Protein AF-A0A2J8TDQ8-F1 (afdb_monomer)

InterPro domains:
  IPR001870 B30.2/SPRY domain [PS50188] (1-125)
  IPR003877 SPRY domain [PF00622] (18-122)
  IPR003877 SPRY domain [SM00449] (8-124)
  IPR013320 Concanavalin A-like lectin/glucanase domain superfamily [SSF49899] (19-127)
  IPR027417 P-loop containing nucleoside triphosphate hydrolase [G3DSA:3.40.50.300] (159-301)
  IPR027417 P-loop containing nucleoside triphosphate hydrolase [SSF52540] (155-286)
  IPR035778 Heterogeneous nuclear ribonucleoprotein U, SPRY domain [cd12884] (1-124)
  IPR043136 B30.2/SPRY domain superfamily [G3DSA:2.60.120.920] (6-158)

Foldseek 3Di:
DADQADDPPLDDPQFDQWKKWKDKAFLLDDQPAQCEQRGWIQILCCWIHHVNDIDRFFDHDDHPKDKDWDWDDPDQWIWIFIAIQQHTRDTDDTHGPVNCVPGDMDIHMQTGRTDDDDDQPPDPDDSYDDPPPDDRPVPPDPVPDDDRDDFDPFLLAAEEEEEAADVLLCLVVVVVVVCVVVRSQEDEQELVSQLVSSDDPSCVVVVVPPVVSVVSSVCSVVVSVVVLLVVLVDRGYYYHRDNPLAPVSVCVSVVSNPSYHYHYDYRDDDPVSSVVSQVVCCVVVVDHDDPVVRVVSVPHDD

Solvent-accessible surface area (backbone atoms only — not comparable to full-atom values): 17438 Å² total; per-residue (Å²): 55,70,42,77,54,84,58,82,92,72,74,49,99,86,54,61,67,67,43,47,32,39,42,36,21,40,84,73,54,73,84,58,67,9,61,38,84,63,15,45,19,42,31,42,79,10,33,33,25,36,49,69,43,74,42,85,66,48,69,64,55,50,69,76,44,47,74,48,80,47,78,44,72,86,57,82,38,37,39,32,30,42,22,53,75,69,42,78,53,54,79,75,44,78,38,56,46,75,78,48,66,82,60,66,75,39,87,39,77,34,71,34,51,52,43,74,81,85,81,50,58,84,55,99,65,73,98,49,89,72,61,91,92,59,77,42,75,68,70,53,59,72,90,80,50,83,80,72,92,76,48,45,94,46,50,67,71,13,40,39,38,36,33,29,31,62,85,64,40,49,56,66,60,51,51,53,52,55,40,68,78,36,70,75,57,61,49,77,50,29,49,64,61,45,44,63,72,68,54,43,75,47,51,70,78,51,67,84,48,64,70,62,54,50,54,49,65,65,41,30,58,57,52,45,53,54,52,51,60,52,49,48,75,47,54,44,30,36,32,39,55,51,40,58,47,39,46,69,62,42,50,62,56,55,60,58,39,67,57,38,41,79,45,77,47,79,38,79,60,57,70,68,61,34,52,56,42,41,50,55,43,20,72,72,68,74,56,76,80,59,65,71,60,53,52,56,49,68,71,37,69,109

Nearest PDB structures (foldseek):
  4xw3-assembly1_A  TM=9.247E-01  e=7.069E-11  Homo sapiens
  2p5t-assembly3_H  TM=7.435E-01  e=1.379E-04  Streptococcus pneumoniae
  1gvn-assembly1_D  TM=7.358E-01  e=2.097E-04  Streptococcus pyogenes
  2p5t-assembly1_B  TM=7.192E-01  e=5.147E-04  Streptococcus pneumoniae
  2p5t-assembly1_D  TM=6.323E-01  e=7.825E-04  Streptococcus pneumoniae

Mean predicted aligned error: 6.95 Å

Sequence (302 aa):
VTEKIPVRHLYTKDIDIHEVRIGWSLTTSGMLLGEEEFSYGYSLKGIKTCNCETEDYGEKFDENDVITCFANFESDEVELSYAKNGQDLGIAFKISKEVLAGRPLFPHVLCHNCAVEFNFGQKEKPYFPIPEEYTFIQNVPLEDRVRGPKGPEEKKDCEVVMMIGLPGAGKTTWVTKHAAENPGKYNILGTNTIMDKMMVAGFKKQMADTGKLNTLLQRAPQCLGKFIEIAARKKRNFILDQTNVSAAAQRRKMCLFAGFQRKAVVVCPKDEDYKQRTQKKAEVEGKDLPEHAVLKMKGM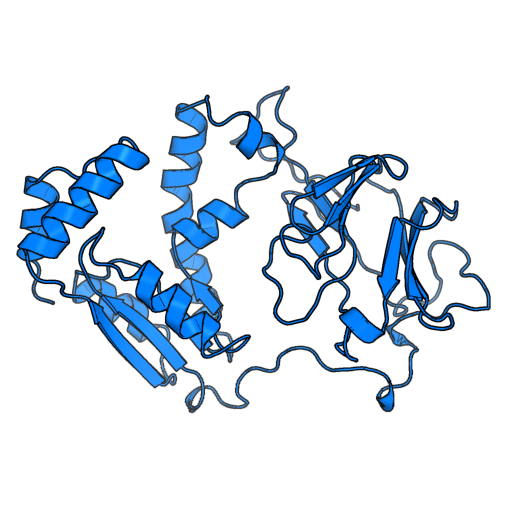EF

Organism: Pongo abelii (NCBI:txid9601)

Radius of gyration: 22.21 Å; Cα contacts (8 Å, |Δi|>4): 478; chains: 1; bounding box: 53×42×60 Å

Secondary structure (DSSP, 8-state):
--EE---TTS--TT----EEEEEEE-TTS-SSTTSSTTEEEEETTSEEEETTEEEE-S----TT--EEEEEE-SSSEEEEEEEETTEEEEEEEEEEHHHHTTPPPEEEEEEESEE----SS-SSS-SS---TT---TTTS-STTPPP-----SSGGG-EEEEEES-TTSSHHHHHHHHHHHSTTTEEEEEHHHHHHHH--HHHHHTTT-HHHHHHHHHHHHHHHHHHHHHHTTSSSEEEEES----HHHHHHHHHHTTTSEEEEEE----HHHHHHHHHHHHHHHS-PPPHHHHHHHHTS--

pLDDT: mean 87.9, std 11.42, range [49.78, 98.38]

Structure (mmCIF, N/CA/C/O backbone):
data_AF-A0A2J8TDQ8-F1
#
_entry.id   AF-A0A2J8TDQ8-F1
#
loop_
_atom_site.group_PDB
_atom_site.id
_atom_site.type_symbol
_atom_site.label_atom_id
_atom_site.label_alt_id
_atom_site.label_comp_id
_atom_site.label_asym_id
_atom_site.label_entity_id
_atom_site.label_seq_id
_atom_site.pdbx_PDB_ins_code
_atom_site.Cartn_x
_atom_site.Cartn_y
_atom_site.Cartn_z
_atom_site.occupancy
_atom_site.B_iso_or_equiv
_atom_site.auth_seq_id
_atom_site.auth_comp_id
_atom_site.auth_asym_id
_atom_site.auth_atom_id
_atom_site.pdbx_PDB_model_num
ATOM 1 N N . VAL A 1 1 ? 2.578 -0.241 19.093 1.00 89.44 1 VAL A N 1
ATOM 2 C CA . VAL A 1 1 ? 3.771 -0.715 18.323 1.00 89.44 1 VAL A CA 1
ATOM 3 C C . VAL A 1 1 ? 4.580 -1.624 19.235 1.00 89.44 1 VAL A C 1
ATOM 5 O O . VAL A 1 1 ? 4.624 -1.314 20.413 1.00 89.44 1 VAL A O 1
ATOM 8 N N . THR A 1 2 ? 5.163 -2.739 18.781 1.00 93.00 2 THR A N 1
ATOM 9 C CA . THR A 1 2 ? 5.913 -3.627 19.701 1.00 93.00 2 THR A CA 1
ATOM 10 C C . THR A 1 2 ? 7.397 -3.290 19.772 1.00 93.00 2 THR A C 1
ATOM 12 O O . THR A 1 2 ? 7.985 -3.421 20.835 1.00 93.00 2 THR A O 1
ATOM 15 N N . GLU A 1 3 ? 7.999 -2.863 18.659 1.00 93.00 3 GLU A N 1
ATOM 16 C CA . GLU A 1 3 ? 9.427 -2.523 18.603 1.00 93.00 3 GLU A CA 1
ATOM 17 C C . GLU A 1 3 ? 9.718 -1.531 17.464 1.00 93.00 3 GLU A C 1
ATOM 19 O O . GLU A 1 3 ? 9.195 -1.666 16.354 1.00 93.00 3 GLU A O 1
ATOM 24 N N . LYS A 1 4 ? 10.595 -0.558 17.700 1.00 91.75 4 LYS A N 1
ATOM 25 C CA . LYS A 1 4 ? 11.231 0.307 16.705 1.00 91.75 4 LYS A CA 1
ATOM 26 C C . LYS A 1 4 ? 12.560 -0.311 16.283 1.00 91.75 4 LYS A C 1
ATOM 28 O O . LYS A 1 4 ? 13.548 -0.301 17.010 1.00 91.75 4 LYS A O 1
ATOM 33 N N . ILE A 1 5 ? 12.605 -0.802 15.051 1.00 90.31 5 ILE A N 1
ATOM 34 C CA . ILE A 1 5 ? 13.762 -1.497 14.490 1.00 90.31 5 ILE A CA 1
ATOM 35 C C . ILE A 1 5 ? 14.868 -0.470 14.188 1.00 90.31 5 ILE A C 1
ATOM 37 O O . ILE A 1 5 ? 14.642 0.471 13.417 1.00 90.31 5 ILE A O 1
ATOM 41 N N . PRO A 1 6 ? 16.085 -0.625 14.741 1.00 83.94 6 PRO A N 1
ATOM 42 C CA . PRO A 1 6 ? 17.180 0.303 14.480 1.00 83.94 6 PRO A CA 1
ATOM 43 C C . PRO A 1 6 ? 17.681 0.234 13.030 1.00 83.94 6 PRO A C 1
ATOM 45 O O . PRO A 1 6 ? 18.125 -0.813 12.553 1.00 83.94 6 PRO A O 1
ATOM 48 N N . VAL A 1 7 ? 17.730 1.376 12.337 1.00 79.00 7 VAL A N 1
ATOM 49 C CA . VAL A 1 7 ? 18.222 1.460 10.950 1.00 79.00 7 VAL A CA 1
ATOM 50 C C . VAL A 1 7 ? 19.628 2.060 10.913 1.00 79.00 7 VAL A C 1
ATOM 52 O O . VAL A 1 7 ? 19.842 3.220 10.570 1.00 79.00 7 VAL A O 1
ATOM 55 N N . ARG A 1 8 ? 20.626 1.240 11.262 1.00 70.25 8 ARG A N 1
ATOM 56 C CA . ARG A 1 8 ? 22.032 1.666 11.456 1.00 70.25 8 ARG A CA 1
ATOM 57 C C . ARG A 1 8 ? 22.660 2.414 10.269 1.00 70.25 8 ARG A C 1
ATOM 59 O O . ARG A 1 8 ? 23.603 3.168 10.455 1.00 70.25 8 ARG A O 1
ATOM 66 N N . HIS A 1 9 ? 22.155 2.202 9.057 1.00 68.44 9 HIS A N 1
ATOM 67 C CA . HIS A 1 9 ? 22.688 2.779 7.819 1.00 68.44 9 HIS A CA 1
ATOM 68 C C . HIS A 1 9 ? 21.996 4.083 7.379 1.00 68.44 9 HIS A C 1
ATOM 70 O O . HIS A 1 9 ? 22.379 4.643 6.358 1.00 68.44 9 HIS A O 1
ATOM 76 N N . LEU A 1 10 ? 20.979 4.545 8.114 1.00 63.22 10 LEU A N 1
ATOM 77 C CA . LEU A 1 10 ? 20.281 5.821 7.892 1.00 63.22 10 LEU A CA 1
ATOM 78 C C . LEU A 1 10 ? 20.374 6.739 9.123 1.00 63.22 10 LEU A C 1
ATOM 80 O O . LEU A 1 10 ? 19.594 7.677 9.250 1.00 63.22 10 LEU A O 1
ATOM 84 N N . TYR A 1 11 ? 21.306 6.457 10.041 1.00 52.28 11 TYR A N 1
ATOM 85 C CA . TYR A 1 11 ? 21.373 7.109 11.345 1.00 52.28 11 TYR A CA 1
ATOM 86 C C . TYR A 1 11 ? 21.651 8.609 11.207 1.00 52.28 11 TYR A C 1
ATOM 88 O O . TYR A 1 11 ? 22.778 9.027 10.949 1.00 52.28 11 TYR A O 1
ATOM 96 N N . THR A 1 12 ? 20.625 9.423 11.430 1.00 56.22 12 THR A N 1
ATOM 97 C CA . THR A 1 12 ? 20.765 10.851 11.713 1.00 56.22 12 THR A CA 1
ATOM 98 C C . THR A 1 12 ? 19.784 11.226 12.803 1.00 56.22 12 THR A C 1
ATOM 100 O O . THR A 1 12 ? 18.621 10.840 12.725 1.00 56.22 12 THR A O 1
ATOM 103 N N . LYS A 1 13 ? 20.259 11.975 13.805 1.00 56.88 13 LYS A N 1
ATOM 104 C CA . LYS A 1 13 ? 19.474 12.391 14.978 1.00 56.88 13 LYS A CA 1
ATOM 105 C C . LYS A 1 13 ? 18.195 13.171 14.622 1.00 56.88 13 LYS A C 1
ATOM 107 O O . LYS A 1 13 ? 17.289 13.206 15.441 1.00 56.88 13 LYS A O 1
ATOM 112 N N . ASP A 1 14 ? 18.107 13.707 13.402 1.00 59.00 14 ASP A N 1
ATOM 113 C CA . ASP A 1 14 ? 17.055 14.641 12.977 1.00 59.00 14 ASP A CA 1
ATOM 114 C C . ASP A 1 14 ? 16.100 14.087 11.900 1.00 59.00 14 ASP A C 1
ATOM 116 O O . ASP A 1 14 ? 15.341 14.852 11.301 1.00 59.00 14 ASP A O 1
ATOM 120 N N . ILE A 1 15 ? 16.133 12.777 11.611 1.00 67.31 15 ILE A N 1
ATOM 121 C CA . ILE A 1 15 ? 15.179 12.146 10.682 1.00 67.31 15 ILE A CA 1
ATOM 122 C C . ILE A 1 15 ? 14.332 11.131 11.426 1.00 67.31 15 ILE A C 1
ATOM 124 O O . ILE A 1 15 ? 14.832 10.140 11.954 1.00 67.31 15 ILE A O 1
ATOM 128 N N . ASP A 1 16 ? 13.025 11.357 11.383 1.00 74.88 16 ASP A N 1
ATOM 129 C CA . ASP A 1 16 ? 12.049 10.387 11.839 1.00 74.88 16 ASP A CA 1
ATOM 130 C C . ASP A 1 16 ? 11.887 9.282 10.787 1.00 74.88 16 ASP A C 1
ATOM 132 O O . ASP A 1 16 ? 11.261 9.466 9.737 1.00 74.88 16 ASP A O 1
ATOM 136 N N . ILE A 1 17 ? 12.561 8.165 11.049 1.00 81.75 17 ILE A N 1
ATOM 137 C CA . ILE A 1 17 ? 12.633 6.989 10.178 1.00 81.75 17 ILE A CA 1
ATOM 138 C C . ILE A 1 17 ? 11.596 5.925 10.545 1.00 81.75 17 ILE A C 1
ATOM 140 O O . ILE A 1 17 ? 11.419 4.967 9.794 1.00 81.75 17 ILE A O 1
ATOM 144 N N . HIS A 1 18 ? 10.954 6.060 11.703 1.00 88.50 18 HIS A N 1
ATOM 145 C CA . HIS A 1 18 ? 9.938 5.141 12.189 1.00 88.50 18 HIS A CA 1
ATOM 146 C C . HIS A 1 18 ? 8.577 5.688 11.794 1.00 88.50 18 HIS A C 1
ATOM 148 O O . HIS A 1 18 ? 8.247 6.835 12.074 1.00 88.50 18 HIS A O 1
ATOM 154 N N . GLU A 1 19 ? 7.777 4.877 11.115 1.00 90.31 19 GLU A N 1
ATOM 155 C CA . GLU A 1 19 ? 6.447 5.301 10.697 1.00 90.31 19 GLU A CA 1
ATOM 156 C C . GLU A 1 19 ? 5.481 4.141 10.831 1.00 90.31 19 GLU A C 1
ATOM 158 O O . GLU A 1 19 ? 5.686 3.060 10.285 1.00 90.31 19 GLU A O 1
ATOM 163 N N . VAL A 1 20 ? 4.407 4.387 11.563 1.00 94.94 20 VAL A N 1
ATOM 164 C CA . VAL A 1 20 ? 3.256 3.504 11.629 1.00 94.94 20 VAL A CA 1
ATOM 165 C C . VAL A 1 20 ? 2.040 4.369 11.378 1.00 94.94 20 VAL A C 1
ATOM 167 O O . VAL A 1 20 ? 1.849 5.395 12.039 1.00 94.94 20 VAL A O 1
ATOM 170 N N . ARG A 1 21 ? 1.240 3.957 10.400 1.00 95.81 21 ARG A N 1
ATOM 171 C CA . ARG A 1 21 ? -0.069 4.527 10.110 1.00 95.81 21 ARG A CA 1
ATOM 172 C C . ARG A 1 21 ? -1.068 3.385 10.041 1.00 95.81 21 ARG A C 1
ATOM 174 O O . ARG A 1 21 ? -0.816 2.379 9.380 1.00 95.81 21 ARG A O 1
ATOM 181 N N . ILE A 1 22 ? -2.173 3.537 10.747 1.00 97.88 22 ILE A N 1
ATOM 182 C CA . ILE A 1 22 ? -3.243 2.550 10.864 1.00 97.88 22 ILE A CA 1
ATOM 183 C C . ILE A 1 22 ? -4.556 3.188 10.436 1.00 97.88 22 ILE A C 1
ATOM 185 O O . ILE A 1 22 ? -4.730 4.394 10.577 1.00 97.88 22 ILE A O 1
ATOM 189 N N . GLY A 1 23 ? -5.472 2.395 9.904 1.00 98.06 23 GLY A N 1
ATOM 190 C CA . GLY A 1 23 ? -6.792 2.877 9.530 1.00 98.06 23 GLY A CA 1
ATOM 191 C C . GLY A 1 23 ? -7.432 1.968 8.501 1.00 98.06 23 GLY A C 1
ATOM 192 O O . GLY A 1 23 ? -7.308 0.744 8.597 1.00 98.06 23 GLY A O 1
ATOM 193 N N . TRP A 1 24 ? -8.100 2.559 7.515 1.00 98.12 24 TRP A N 1
ATOM 194 C CA . TRP A 1 24 ? -8.882 1.823 6.530 1.00 98.12 24 TRP A CA 1
ATOM 195 C C . TRP A 1 24 ? -8.678 2.355 5.123 1.00 98.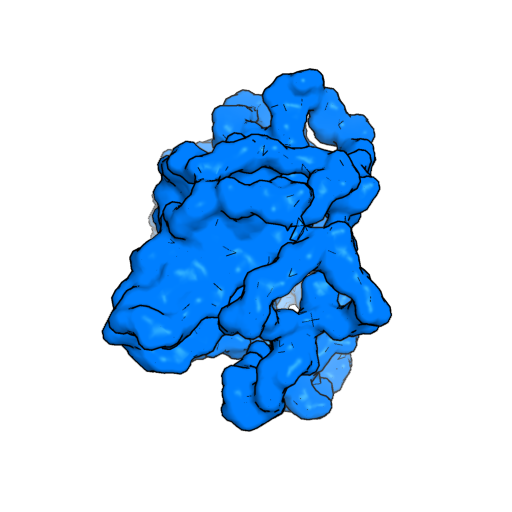12 24 TRP A C 1
ATOM 197 O O . TRP A 1 24 ? -8.469 3.547 4.913 1.00 98.12 24 TRP A O 1
ATOM 207 N N . SER A 1 25 ? -8.786 1.475 4.136 1.00 96.94 25 SER A N 1
ATOM 208 C CA . SER A 1 25 ? -8.849 1.893 2.740 1.00 96.94 25 SER A CA 1
ATOM 209 C C . SER A 1 25 ? -9.696 0.958 1.896 1.00 96.94 25 SER A C 1
ATOM 211 O O . SER A 1 25 ? -10.054 -0.145 2.320 1.00 96.94 25 SER A O 1
ATOM 213 N N . LEU A 1 26 ? -9.966 1.371 0.661 1.00 93.94 26 LEU A N 1
ATOM 214 C CA . LEU A 1 26 ? -10.507 0.465 -0.341 1.00 93.94 26 LEU A CA 1
ATOM 215 C C . LEU A 1 26 ? -9.473 -0.572 -0.763 1.00 93.94 26 LEU A C 1
ATOM 217 O O . LEU A 1 26 ? -8.260 -0.392 -0.645 1.00 93.94 26 LEU A O 1
ATOM 221 N N . THR A 1 27 ? -9.978 -1.660 -1.335 1.00 89.25 27 THR A N 1
ATOM 222 C CA . THR A 1 27 ? -9.129 -2.717 -1.881 1.00 89.25 27 THR A CA 1
ATOM 223 C C . THR A 1 27 ? -8.314 -2.294 -3.104 1.00 89.25 27 THR A C 1
ATOM 225 O O . THR A 1 27 ? -7.341 -2.965 -3.449 1.00 89.25 27 THR A O 1
ATOM 228 N N . THR A 1 28 ? -8.759 -1.256 -3.806 1.00 86.88 28 THR A N 1
ATOM 229 C CA . THR A 1 28 ? -8.088 -0.707 -4.986 1.00 86.88 28 THR A CA 1
ATOM 230 C C . THR A 1 28 ? -7.030 0.318 -4.615 1.00 86.88 28 THR A C 1
ATOM 232 O O . THR A 1 28 ? -6.307 0.756 -5.505 1.00 86.88 28 THR A O 1
ATOM 235 N N . SER A 1 29 ? -6.945 0.696 -3.335 1.00 88.19 29 SER A N 1
ATOM 236 C CA . SER A 1 29 ? -5.998 1.703 -2.891 1.00 88.19 29 SER A CA 1
ATOM 237 C C . SER A 1 29 ? -4.557 1.212 -2.949 1.00 88.19 29 SER A C 1
ATOM 239 O O . SER A 1 29 ? -4.270 0.022 -2.774 1.00 88.19 29 SER A O 1
ATOM 241 N N . GLY A 1 30 ? -3.635 2.144 -3.177 1.00 86.12 30 GLY A N 1
ATOM 242 C CA . GLY A 1 30 ? -2.200 1.914 -3.103 1.00 86.12 30 GLY A CA 1
ATOM 243 C C . GLY A 1 30 ? -1.727 1.475 -1.714 1.00 86.12 30 GLY A C 1
ATOM 244 O O . GLY A 1 30 ? -2.469 1.453 -0.739 1.00 86.12 30 GLY A O 1
ATOM 245 N N . MET A 1 31 ? -0.443 1.121 -1.609 1.00 88.50 31 MET A N 1
ATOM 246 C CA . MET A 1 31 ? 0.158 0.643 -0.348 1.00 88.50 31 MET A CA 1
ATOM 247 C C . MET A 1 31 ? 0.514 1.770 0.634 1.00 88.50 31 MET A C 1
ATOM 249 O O . MET A 1 31 ? 0.964 1.493 1.742 1.00 88.50 31 MET A O 1
ATOM 253 N N . LEU A 1 32 ? 0.386 3.030 0.212 1.00 91.25 32 LEU A N 1
ATOM 254 C CA . LEU A 1 32 ? 0.716 4.206 1.009 1.00 91.25 32 LEU A CA 1
ATOM 255 C C . LEU A 1 32 ? -0.571 4.762 1.623 1.00 91.25 32 LEU A C 1
ATOM 257 O O . LEU A 1 32 ? -1.231 5.625 1.052 1.00 91.25 32 LEU A O 1
ATOM 261 N N . LEU A 1 33 ? -0.947 4.208 2.779 1.00 95.00 33 LEU A N 1
ATOM 262 C CA . LEU A 1 33 ? -2.158 4.583 3.511 1.00 95.00 33 LEU A CA 1
ATOM 263 C C . LEU A 1 33 ? -2.238 6.104 3.707 1.00 95.00 33 LEU A C 1
ATOM 265 O O . LEU A 1 33 ? -1.292 6.687 4.220 1.00 95.00 33 LEU A O 1
ATOM 269 N N . GLY A 1 34 ? -3.350 6.744 3.355 1.00 94.88 34 GLY A N 1
ATOM 270 C CA . GLY A 1 34 ? -3.543 8.194 3.471 1.00 94.88 34 GLY A CA 1
ATOM 271 C C . GLY A 1 34 ? -3.241 8.998 2.202 1.00 94.88 34 GLY A C 1
ATOM 272 O O . GLY A 1 34 ? -3.618 10.161 2.138 1.00 94.88 34 GLY A O 1
ATOM 273 N N . GLU A 1 35 ? -2.572 8.431 1.191 1.00 92.31 35 GLU A N 1
ATOM 274 C CA . GLU A 1 35 ? -2.178 9.183 -0.019 1.00 92.31 35 GLU A CA 1
ATOM 275 C C . GLU A 1 35 ? -3.259 9.218 -1.120 1.00 92.31 35 GLU A C 1
ATOM 277 O O . GLU A 1 35 ? -3.066 9.856 -2.150 1.00 92.31 35 GLU A O 1
ATOM 282 N N . GLU A 1 36 ? -4.409 8.574 -0.905 1.00 93.62 36 GLU A N 1
ATOM 283 C CA . GLU A 1 36 ? -5.518 8.496 -1.866 1.00 93.62 36 GLU A CA 1
ATOM 284 C C . GLU A 1 36 ? -6.863 8.851 -1.209 1.00 93.62 36 GLU A C 1
ATOM 286 O O . GLU A 1 36 ? -7.011 8.732 0.007 1.00 93.62 36 GLU A O 1
ATOM 291 N N . GLU A 1 37 ? -7.848 9.248 -2.020 1.00 93.88 37 GLU A N 1
ATOM 292 C CA . GLU A 1 37 ? -9.182 9.729 -1.607 1.00 93.88 37 GLU A CA 1
ATOM 293 C C . GLU A 1 37 ? -9.931 8.800 -0.637 1.00 93.88 37 GLU A C 1
ATOM 295 O O . GLU A 1 37 ? -10.556 9.259 0.313 1.00 93.88 37 GLU A O 1
ATOM 300 N N . PHE A 1 38 ? -9.849 7.485 -0.845 1.00 95.75 38 PHE A N 1
ATOM 301 C CA . PHE A 1 38 ? -10.517 6.488 0.002 1.00 95.75 38 PHE A CA 1
ATOM 302 C C . PHE A 1 38 ? -9.522 5.711 0.864 1.00 95.75 38 PHE A C 1
ATOM 304 O O . PHE A 1 38 ? -9.615 4.488 1.015 1.00 95.75 38 PHE A O 1
ATOM 311 N N . SER A 1 39 ? -8.513 6.417 1.370 1.00 97.44 39 SER A N 1
ATOM 312 C CA . SER A 1 39 ? -7.461 5.877 2.217 1.00 97.44 39 SER A CA 1
ATOM 313 C C . SER A 1 39 ? -7.332 6.751 3.458 1.00 97.44 39 SER A C 1
ATOM 315 O O . SER A 1 39 ? -6.785 7.845 3.402 1.00 97.44 39 SER A O 1
ATOM 317 N N . TYR A 1 40 ? -7.844 6.260 4.580 1.00 98.25 40 TYR A N 1
ATOM 318 C CA . TYR A 1 40 ? -7.988 7.000 5.829 1.00 98.25 40 TYR A CA 1
ATOM 319 C C . TYR A 1 40 ? -6.989 6.463 6.842 1.00 98.25 40 TYR A C 1
ATOM 321 O O . TYR A 1 40 ? -7.110 5.322 7.291 1.00 98.25 40 TYR A O 1
ATOM 329 N N . GLY A 1 41 ? -5.986 7.260 7.197 1.00 97.94 41 GLY A N 1
ATOM 330 C CA . GLY A 1 41 ? -4.913 6.819 8.081 1.00 97.94 41 GLY A CA 1
ATOM 331 C C . GLY A 1 41 ? -4.694 7.737 9.271 1.00 97.94 41 GLY A C 1
ATOM 332 O O . GLY A 1 41 ? -4.678 8.950 9.128 1.00 97.94 41 GLY A O 1
ATOM 333 N N . TYR A 1 42 ? -4.437 7.154 10.432 1.00 98.31 42 TYR A N 1
ATOM 334 C CA . TYR A 1 42 ? -3.975 7.817 11.645 1.00 98.31 42 TYR A CA 1
ATOM 335 C C . TYR A 1 42 ? -2.562 7.337 11.979 1.00 98.31 42 TYR A C 1
ATOM 337 O O . TYR A 1 42 ? -2.269 6.141 11.945 1.00 98.31 42 TYR A O 1
ATOM 345 N N . SER A 1 43 ? -1.650 8.274 12.222 1.00 96.00 43 SER A N 1
ATOM 346 C CA . SER A 1 43 ? -0.220 7.994 12.369 1.00 96.00 43 SER A CA 1
ATOM 347 C C . SER A 1 43 ? 0.285 8.199 13.791 1.00 96.00 43 SER A C 1
ATOM 349 O O . SER A 1 43 ? -0.294 8.965 14.559 1.00 96.00 43 SER A O 1
ATOM 351 N N . LEU A 1 44 ? 1.447 7.609 14.096 1.00 94.69 44 LEU A N 1
ATOM 352 C CA . LEU A 1 44 ? 2.145 7.759 15.386 1.00 94.69 44 LEU A CA 1
ATOM 353 C C . LEU A 1 44 ? 2.403 9.214 15.812 1.00 94.69 44 LEU A C 1
ATOM 355 O O . LEU A 1 44 ? 2.698 9.491 16.972 1.00 94.69 44 LEU A O 1
ATOM 359 N N . LYS A 1 45 ? 2.268 10.162 14.877 1.00 93.50 45 LYS A N 1
ATOM 360 C CA . LYS A 1 45 ? 2.470 11.598 15.091 1.00 93.50 45 L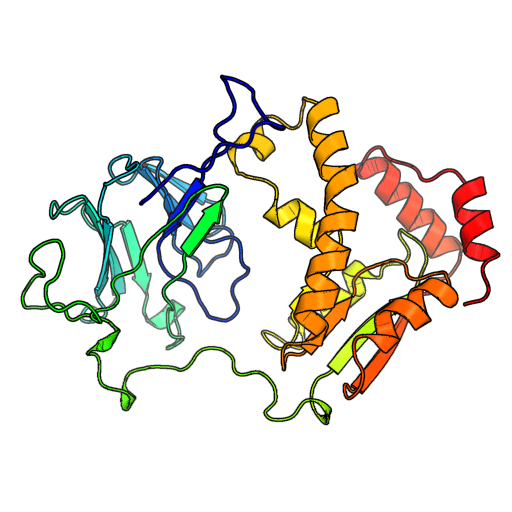YS A CA 1
ATOM 361 C C . LYS A 1 45 ? 1.244 12.323 15.645 1.00 93.50 45 LYS A C 1
ATOM 363 O O . LYS A 1 45 ? 1.354 13.523 15.869 1.00 93.50 45 LYS A O 1
ATOM 368 N N . GLY A 1 46 ? 0.123 11.635 15.864 1.00 96.44 46 GLY A N 1
ATOM 369 C CA . GLY A 1 46 ? -1.139 12.288 16.229 1.00 96.44 46 GLY A CA 1
ATOM 370 C C . GLY A 1 46 ? -1.881 12.891 15.034 1.00 96.44 46 GLY A C 1
ATOM 371 O O . GLY A 1 46 ? -2.852 13.621 15.205 1.00 96.44 46 GLY A O 1
ATOM 372 N N . ILE A 1 47 ? -1.424 12.579 13.818 1.00 96.56 47 ILE A N 1
ATOM 373 C CA . ILE A 1 47 ? -1.905 13.176 12.571 1.00 96.56 47 ILE A CA 1
ATOM 374 C C . ILE A 1 47 ? -2.789 12.171 11.845 1.00 96.56 47 ILE A C 1
ATOM 376 O O . ILE A 1 47 ? -2.366 11.023 11.632 1.00 96.56 47 ILE A O 1
ATOM 380 N N . LYS A 1 48 ? -3.972 12.623 11.427 1.00 97.75 48 LYS A N 1
ATOM 381 C CA . LYS A 1 48 ? -4.830 11.916 10.477 1.00 97.75 48 LYS A CA 1
ATOM 382 C C . LYS A 1 48 ? -4.522 12.377 9.048 1.00 97.75 48 LYS A C 1
ATOM 384 O O . LYS A 1 48 ? -4.111 13.513 8.819 1.00 97.75 48 LYS A O 1
ATOM 389 N N . THR A 1 49 ? -4.638 11.475 8.083 1.00 96.88 49 THR A N 1
ATOM 390 C CA . THR A 1 49 ? -4.258 11.703 6.687 1.00 96.88 49 THR A CA 1
ATOM 391 C C . THR A 1 49 ? -5.246 11.024 5.750 1.00 96.88 49 THR A C 1
ATOM 393 O O . THR A 1 49 ? -5.547 9.842 5.934 1.00 96.88 49 THR A O 1
ATOM 396 N N . CYS A 1 50 ? -5.714 11.759 4.748 1.00 97.06 50 CYS A N 1
ATOM 397 C CA . CYS A 1 50 ? -6.553 11.265 3.660 1.00 97.06 50 CYS A CA 1
ATOM 398 C C . CYS A 1 50 ? -6.262 12.085 2.401 1.00 97.06 50 CYS A C 1
ATOM 400 O O . CYS A 1 50 ? -6.073 13.291 2.506 1.00 97.06 50 CYS A O 1
ATOM 402 N N . ASN A 1 51 ? -6.213 11.460 1.222 1.00 95.56 51 ASN A N 1
ATOM 403 C CA . ASN A 1 51 ? -5.953 12.153 -0.044 1.00 95.56 51 ASN A CA 1
ATOM 404 C C . ASN A 1 51 ? -4.703 13.063 -0.046 1.00 95.56 51 ASN A C 1
ATOM 406 O O . ASN A 1 51 ? -4.717 14.154 -0.608 1.00 95.56 51 ASN A O 1
ATOM 410 N N . CYS A 1 52 ? -3.622 12.640 0.617 1.00 92.75 52 CYS A N 1
ATOM 411 C CA . CYS A 1 52 ? -2.416 13.446 0.867 1.00 92.75 52 CYS A CA 1
ATOM 412 C C . CYS A 1 52 ? -2.613 14.698 1.751 1.00 92.75 52 CYS A C 1
ATOM 414 O O . CYS A 1 52 ? -1.634 15.393 2.029 1.00 92.75 52 CYS A O 1
ATOM 416 N N . GLU A 1 53 ? -3.820 14.969 2.241 1.00 94.88 53 GLU A N 1
ATOM 417 C CA . GLU A 1 53 ? -4.109 16.042 3.191 1.00 94.88 53 GLU A CA 1
ATOM 418 C C . GLU A 1 53 ? -3.896 15.544 4.619 1.00 94.88 53 GLU A C 1
ATOM 420 O O . GLU A 1 53 ? -4.213 14.401 4.955 1.00 94.88 53 GLU A O 1
ATOM 425 N N . THR A 1 54 ? -3.307 16.388 5.465 1.00 95.25 54 THR A N 1
ATOM 426 C CA . THR A 1 54 ? -2.920 16.035 6.835 1.00 95.25 54 THR A CA 1
ATOM 427 C C . THR A 1 54 ? -3.506 17.017 7.831 1.00 95.25 54 THR A C 1
ATOM 429 O O . THR A 1 54 ? -3.356 18.223 7.646 1.00 95.25 54 THR A O 1
ATOM 432 N N . GLU A 1 55 ? -4.055 16.504 8.926 1.00 96.88 55 GLU A N 1
ATOM 433 C CA . GLU A 1 55 ? -4.623 17.301 10.013 1.00 96.88 55 GLU A CA 1
ATOM 434 C C . GLU A 1 55 ? -4.197 16.732 11.371 1.00 96.88 55 GLU A C 1
ATOM 436 O O . GLU A 1 55 ? -4.107 15.510 11.543 1.00 96.88 55 GLU A O 1
ATOM 441 N N . ASP A 1 56 ? -3.961 17.610 12.347 1.00 97.75 56 ASP A N 1
ATOM 442 C CA . ASP A 1 56 ? -3.843 17.198 13.746 1.00 97.75 56 ASP A CA 1
ATOM 443 C C . ASP A 1 56 ? -5.196 16.646 14.217 1.00 97.75 56 ASP A C 1
ATOM 445 O O . ASP A 1 56 ? -6.252 17.188 13.887 1.00 97.75 56 ASP A O 1
ATOM 449 N N . TYR A 1 57 ? -5.180 15.542 14.957 1.00 97.00 57 TYR A N 1
ATOM 450 C CA . TYR A 1 57 ? -6.413 14.867 15.367 1.00 97.00 57 TYR A CA 1
ATOM 451 C C . TYR A 1 57 ? -6.351 14.367 16.803 1.00 97.00 57 TYR A C 1
ATOM 453 O O . TYR A 1 57 ? -7.164 14.761 17.631 1.00 97.00 57 TYR A O 1
ATOM 461 N N . GLY A 1 58 ? -5.390 13.495 17.089 1.00 94.44 58 GLY A N 1
ATOM 462 C CA . GLY A 1 58 ? -5.325 12.777 18.352 1.00 94.44 58 GLY A CA 1
ATOM 463 C C . GLY A 1 58 ? -3.948 12.879 18.979 1.00 94.44 58 GLY A C 1
ATOM 464 O O . GLY A 1 58 ? -3.107 13.698 18.610 1.00 94.44 58 GLY A O 1
ATOM 465 N N . GLU A 1 59 ? -3.687 11.991 19.924 1.00 96.81 59 GLU A N 1
ATOM 466 C CA . GLU A 1 59 ? -2.397 11.956 20.594 1.00 96.81 59 GLU A CA 1
ATOM 467 C C . GLU A 1 59 ? -1.314 11.282 19.749 1.00 96.81 59 GLU A C 1
ATOM 469 O O . GLU A 1 59 ? -1.583 10.488 18.852 1.00 96.81 59 GLU A O 1
ATOM 474 N N . LYS A 1 60 ? -0.050 11.551 20.068 1.00 97.00 60 LYS A N 1
ATOM 475 C CA . LYS A 1 60 ? 1.060 10.726 19.578 1.00 97.00 60 LYS A CA 1
ATOM 476 C C . LYS A 1 60 ? 1.033 9.363 20.263 1.00 97.00 60 LYS A C 1
ATOM 478 O O . LYS A 1 60 ? 0.630 9.272 21.425 1.00 97.00 60 LYS A O 1
ATOM 483 N N . PHE A 1 61 ? 1.513 8.337 19.572 1.00 96.88 61 PHE A N 1
ATOM 484 C CA . PHE A 1 61 ? 1.690 7.007 20.149 1.00 96.88 61 PHE A CA 1
ATOM 485 C C . PHE A 1 61 ? 3.054 6.420 19.800 1.00 96.88 61 PHE A C 1
ATOM 487 O O . PHE A 1 61 ? 3.666 6.797 18.799 1.00 96.88 61 PHE A O 1
ATOM 494 N N . ASP A 1 62 ? 3.531 5.496 20.625 1.00 95.75 62 ASP A N 1
ATOM 495 C CA . ASP A 1 62 ? 4.856 4.898 20.495 1.00 95.75 62 ASP A CA 1
ATOM 496 C C . ASP A 1 62 ? 4.848 3.379 20.787 1.00 95.75 62 ASP A C 1
ATOM 498 O O . ASP A 1 62 ? 3.823 2.689 20.706 1.00 95.75 62 ASP A O 1
ATOM 502 N N . GLU A 1 63 ? 6.025 2.811 21.032 1.00 95.44 63 GLU A N 1
ATOM 503 C CA . GLU A 1 63 ? 6.216 1.456 21.527 1.00 95.44 63 GLU A CA 1
ATOM 504 C C . GLU A 1 63 ? 5.371 1.208 22.780 1.00 95.44 63 GLU A C 1
ATOM 506 O O . GLU A 1 63 ? 5.258 2.053 23.663 1.00 95.44 63 GLU A O 1
ATOM 511 N N . ASN A 1 64 ? 4.789 0.014 22.852 1.00 95.12 64 ASN A N 1
ATOM 512 C CA . ASN A 1 64 ? 3.897 -0.466 23.908 1.00 95.12 64 ASN A CA 1
ATOM 513 C C . ASN A 1 64 ? 2.529 0.227 24.008 1.00 95.12 64 ASN A C 1
ATOM 515 O O . ASN A 1 64 ? 1.658 -0.305 24.694 1.00 95.12 64 ASN A O 1
ATOM 519 N N . ASP A 1 65 ? 2.283 1.314 23.270 1.00 97.38 65 ASP A N 1
ATOM 520 C CA . ASP A 1 65 ? 0.924 1.836 23.124 1.00 97.38 65 ASP A CA 1
ATOM 521 C C . ASP A 1 65 ? 0.056 0.872 22.306 1.00 97.38 65 ASP A C 1
ATOM 523 O O . ASP A 1 65 ? 0.473 0.316 21.272 1.00 97.38 65 ASP A O 1
ATOM 527 N N . VAL A 1 66 ? -1.189 0.727 22.757 1.00 97.31 66 VAL A N 1
ATOM 528 C CA . VAL A 1 66 ? -2.248 -0.007 22.069 1.00 97.31 66 VAL A CA 1
ATOM 529 C C . VAL A 1 66 ? -3.221 0.993 21.475 1.00 97.31 66 VAL A C 1
ATOM 531 O O . VAL A 1 66 ? -3.807 1.804 22.192 1.00 97.31 66 VAL A O 1
ATOM 534 N N . ILE A 1 67 ? -3.419 0.897 20.164 1.00 97.88 67 ILE A N 1
ATOM 535 C CA . ILE A 1 67 ? -4.424 1.686 19.462 1.00 97.88 67 ILE A CA 1
ATOM 536 C C . ILE A 1 67 ? -5.572 0.773 19.058 1.00 97.88 67 ILE A C 1
ATOM 538 O O . ILE A 1 67 ? -5.370 -0.207 18.338 1.00 97.88 67 ILE A O 1
ATOM 542 N N . THR A 1 68 ? -6.769 1.105 19.527 1.00 97.19 68 THR A N 1
ATOM 543 C CA . THR A 1 68 ? -8.016 0.484 19.087 1.00 97.19 68 THR A CA 1
ATOM 544 C C . THR A 1 68 ? -8.581 1.310 17.940 1.00 97.19 68 THR A C 1
ATOM 546 O O . THR A 1 68 ? -8.667 2.531 18.042 1.00 97.19 68 THR A O 1
ATOM 549 N N . CYS A 1 69 ? -8.952 0.647 16.848 1.00 97.62 69 CYS A N 1
ATOM 550 C CA . CYS A 1 69 ? -9.500 1.277 15.651 1.00 97.62 69 CYS A CA 1
ATOM 551 C C . CYS A 1 69 ? -10.984 0.911 15.532 1.00 97.62 69 CYS A C 1
ATOM 553 O O . CYS A 1 69 ? -11.303 -0.273 15.407 1.00 97.62 69 CYS A O 1
ATOM 555 N N . PHE A 1 70 ? -11.870 1.904 15.533 1.00 97.31 70 PHE A N 1
ATOM 556 C CA . PHE A 1 70 ? -13.315 1.720 15.412 1.00 97.31 70 PHE A CA 1
ATOM 557 C C . PHE A 1 70 ? -13.824 2.190 14.050 1.00 97.31 70 PHE A C 1
ATOM 559 O O . PHE A 1 70 ? -13.407 3.231 13.543 1.00 97.31 70 PHE A O 1
ATOM 566 N N . ALA A 1 71 ? -14.753 1.427 13.479 1.00 96.56 71 ALA A N 1
ATOM 567 C CA . ALA A 1 71 ? -15.501 1.819 12.294 1.00 96.56 71 ALA A CA 1
ATOM 568 C C . ALA A 1 71 ? -16.991 1.602 12.567 1.00 96.56 71 ALA A C 1
ATOM 570 O O . ALA A 1 71 ? -17.422 0.464 12.749 1.00 96.56 71 ALA A O 1
ATOM 571 N N . ASN A 1 72 ? -17.747 2.694 12.624 1.00 95.44 72 ASN A N 1
ATOM 572 C CA . ASN A 1 72 ? -19.184 2.694 12.850 1.00 95.44 72 ASN A CA 1
ATOM 573 C C . ASN A 1 72 ? -19.918 2.905 11.523 1.00 95.44 72 ASN A C 1
ATOM 575 O O . ASN A 1 72 ? -19.650 3.873 10.813 1.00 95.44 72 ASN A O 1
ATOM 579 N N . PHE A 1 73 ? -20.840 1.998 11.203 1.00 93.56 73 PHE A N 1
ATOM 580 C CA . PHE A 1 73 ? -21.656 2.036 9.990 1.00 93.56 73 PHE A CA 1
ATOM 581 C C . PHE A 1 73 ? -23.151 2.232 10.290 1.00 93.56 73 PHE A C 1
ATOM 583 O O . PHE A 1 73 ? -23.952 2.144 9.363 1.00 93.56 73 PHE A O 1
ATOM 590 N N . GLU A 1 74 ? -23.551 2.483 11.540 1.00 90.62 74 GLU A N 1
ATOM 591 C CA . GLU A 1 74 ? -24.965 2.552 11.942 1.00 90.62 74 GLU A CA 1
ATOM 592 C C . GLU A 1 74 ? -25.658 3.854 11.507 1.00 90.62 74 GLU A C 1
ATOM 594 O O . GLU A 1 74 ? -26.826 3.835 11.125 1.00 90.62 74 GLU A O 1
ATOM 599 N N . SER A 1 75 ? -24.950 4.988 11.500 1.00 88.12 75 SER A N 1
ATOM 600 C CA . SER A 1 75 ? -25.501 6.294 11.100 1.00 88.12 75 SER A CA 1
ATOM 601 C C . SER A 1 75 ? -25.456 6.517 9.579 1.00 88.12 75 SER A C 1
ATOM 603 O O . SER A 1 75 ? -24.993 5.662 8.827 1.00 88.12 75 SER A O 1
ATOM 605 N N . ASP A 1 76 ? -25.958 7.652 9.081 1.00 88.25 76 ASP A N 1
ATOM 606 C CA . ASP A 1 76 ? -25.941 7.980 7.640 1.00 88.25 76 ASP A CA 1
ATOM 607 C C . ASP A 1 76 ? -24.518 8.135 7.067 1.00 88.25 76 ASP A C 1
ATOM 609 O O . ASP A 1 76 ? -24.279 7.930 5.872 1.00 88.25 76 ASP A O 1
ATOM 613 N N . GLU A 1 77 ? -23.554 8.445 7.932 1.00 95.81 77 GLU A N 1
ATOM 614 C CA . GLU A 1 77 ? -22.135 8.535 7.613 1.00 95.81 77 GLU A CA 1
ATOM 615 C C . GLU A 1 77 ? -21.376 7.380 8.268 1.00 95.81 77 GLU A C 1
ATOM 617 O O . GLU A 1 77 ? -21.685 6.947 9.371 1.00 95.81 77 GLU A O 1
ATOM 622 N N . VAL A 1 78 ? -20.337 6.886 7.606 1.00 96.94 78 VAL A N 1
ATOM 623 C CA . VAL A 1 78 ? -19.366 5.999 8.241 1.00 96.94 78 VAL A CA 1
ATOM 624 C C . VAL A 1 78 ? -18.439 6.847 9.103 1.00 96.94 78 VAL A C 1
ATOM 626 O O . VAL A 1 78 ? -17.772 7.753 8.593 1.00 96.94 78 VAL A O 1
ATOM 629 N N . GLU A 1 79 ? -18.378 6.544 10.396 1.00 97.88 79 GLU A N 1
ATOM 630 C CA . GLU A 1 79 ? -17.504 7.227 11.350 1.00 97.88 79 GLU A CA 1
ATOM 631 C C . GLU A 1 79 ? -16.305 6.338 11.681 1.00 97.88 79 GLU A C 1
ATOM 633 O O . GLU A 1 79 ? -16.451 5.198 12.126 1.00 97.88 79 GLU A O 1
ATOM 638 N N . LEU A 1 80 ? -15.100 6.863 11.457 1.00 98.38 80 LEU A N 1
ATOM 639 C CA . LEU A 1 80 ? -13.850 6.198 11.814 1.00 98.38 80 LEU A CA 1
ATOM 640 C C . LEU A 1 80 ? -13.223 6.938 12.992 1.00 98.38 80 LEU A C 1
ATOM 642 O O . LEU A 1 80 ? -12.965 8.144 12.906 1.00 98.38 80 LEU A O 1
ATOM 646 N N . SER A 1 81 ? -12.954 6.222 14.077 1.00 97.81 81 SER A N 1
ATOM 647 C CA . SER A 1 81 ? -12.386 6.773 15.310 1.00 97.81 81 SER A CA 1
ATOM 648 C C . SER A 1 81 ? -11.332 5.844 15.902 1.00 97.81 81 SER A C 1
ATOM 650 O O . SER A 1 81 ? -11.161 4.692 15.484 1.00 97.81 81 SER A O 1
ATOM 652 N N . TYR A 1 82 ? -10.576 6.371 16.860 1.00 98.19 82 TYR A N 1
ATOM 653 C CA . TYR A 1 82 ? -9.465 5.666 17.480 1.00 98.19 82 TYR A CA 1
ATOM 654 C C . TYR A 1 82 ? -9.482 5.876 18.992 1.00 98.19 82 TYR A C 1
ATOM 656 O O . TYR A 1 82 ? -9.841 6.947 19.468 1.00 98.19 82 TYR A O 1
ATOM 664 N N . ALA A 1 83 ? -9.025 4.875 19.740 1.00 97.69 83 ALA A N 1
ATOM 665 C CA . ALA A 1 83 ? -8.698 5.018 21.154 1.00 97.69 83 ALA A CA 1
ATOM 666 C C . ALA A 1 83 ? -7.246 4.622 21.401 1.00 97.69 83 ALA A C 1
ATOM 668 O O . ALA A 1 83 ? -6.758 3.643 20.832 1.00 97.69 83 ALA A O 1
ATOM 669 N N . LYS A 1 84 ? -6.565 5.345 22.286 1.00 97.75 84 LYS A N 1
ATOM 670 C CA . LYS A 1 84 ? -5.210 5.028 22.736 1.00 97.75 84 LYS A CA 1
ATOM 671 C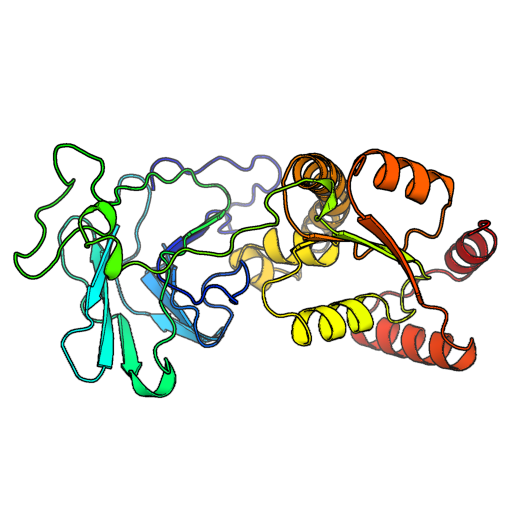 C . LYS A 1 84 ? -5.267 4.527 24.168 1.00 97.75 84 LYS A C 1
ATOM 673 O O . LYS A 1 84 ? -5.747 5.225 25.051 1.00 97.75 84 LYS A O 1
ATOM 678 N N . ASN A 1 85 ? -4.773 3.316 24.400 1.00 97.06 85 ASN A N 1
ATOM 679 C CA . ASN A 1 85 ? -4.749 2.681 25.719 1.00 97.06 85 ASN A CA 1
ATOM 680 C C . ASN A 1 85 ? -6.121 2.717 26.428 1.00 97.06 85 ASN A C 1
ATOM 682 O O . ASN A 1 85 ? -6.215 2.982 27.623 1.00 97.06 85 ASN A O 1
ATOM 686 N N . GLY A 1 86 ? -7.195 2.493 25.662 1.00 95.62 86 GLY A N 1
ATOM 687 C CA . GLY A 1 86 ? -8.578 2.528 26.148 1.00 95.62 86 GLY A CA 1
ATOM 688 C C . GLY A 1 86 ? -9.205 3.923 26.264 1.00 95.62 86 GLY A C 1
ATOM 689 O O . GLY A 1 86 ? -10.403 4.008 26.509 1.00 95.62 86 GLY A O 1
ATOM 690 N N . GLN A 1 87 ? -8.448 5.003 26.058 1.00 96.50 87 GLN A N 1
ATOM 691 C CA . GLN A 1 87 ? -8.968 6.369 26.052 1.00 96.50 87 GLN A CA 1
ATOM 692 C C . GLN A 1 87 ? -9.403 6.781 24.643 1.00 96.50 87 GLN A C 1
ATOM 694 O O . GLN A 1 87 ? -8.592 6.762 23.716 1.00 96.50 87 GLN A O 1
ATOM 699 N N . ASP A 1 88 ? -10.673 7.158 24.491 1.00 96.88 88 ASP A N 1
ATOM 700 C CA . ASP A 1 88 ? -11.235 7.646 23.229 1.00 96.88 88 ASP A CA 1
ATOM 701 C C . ASP A 1 88 ? -10.578 8.962 22.776 1.00 96.88 88 ASP A C 1
ATOM 703 O O . ASP A 1 88 ? -10.348 9.865 23.5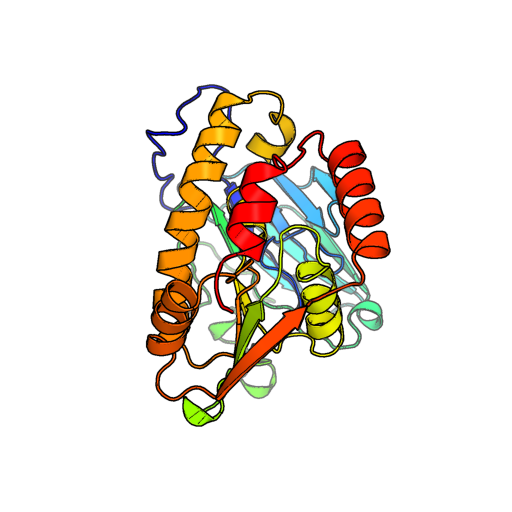83 1.00 96.88 88 ASP A O 1
ATOM 707 N N . LEU A 1 89 ? -10.272 9.058 21.479 1.00 97.88 89 LEU A N 1
ATOM 708 C CA . LEU A 1 89 ? -9.682 10.237 20.834 1.00 97.88 89 LEU A CA 1
ATOM 709 C C . LEU A 1 89 ? -10.708 11.011 19.984 1.00 97.88 89 LEU A C 1
ATOM 711 O O . LEU A 1 89 ? -10.347 11.984 19.322 1.00 97.88 89 LEU A O 1
ATOM 715 N N . GLY A 1 90 ? -11.979 10.595 19.986 1.00 97.31 90 GLY A N 1
ATOM 716 C CA . GLY A 1 90 ? -13.056 11.218 19.217 1.00 97.31 90 GLY A CA 1
ATOM 717 C C . GLY A 1 90 ? -13.082 10.775 17.752 1.00 97.31 90 GLY A C 1
ATOM 718 O O . GLY A 1 90 ? -12.361 9.874 17.335 1.00 97.31 90 GLY A O 1
ATOM 719 N N . ILE A 1 91 ? -13.925 11.392 16.925 1.00 97.94 91 ILE A N 1
ATOM 720 C CA . ILE A 1 91 ? -14.102 10.978 15.521 1.00 97.94 91 ILE A CA 1
ATOM 721 C C . ILE A 1 91 ? -13.001 11.578 14.638 1.00 97.94 91 ILE A C 1
ATOM 723 O O . ILE A 1 91 ? -12.818 12.794 14.605 1.00 97.94 91 ILE A O 1
ATOM 727 N N . ALA A 1 92 ? -12.286 10.733 13.890 1.00 98.06 92 ALA A N 1
ATOM 728 C CA . ALA A 1 92 ? -11.239 11.168 12.965 1.00 98.06 92 ALA A CA 1
ATOM 729 C C . ALA A 1 92 ? -11.797 11.525 11.586 1.00 98.06 92 ALA A C 1
ATOM 731 O O . ALA A 1 92 ? -11.430 12.553 11.007 1.00 98.06 92 ALA A O 1
ATOM 732 N N . PHE A 1 93 ? -12.673 10.666 11.061 1.00 98.12 93 PHE A N 1
ATOM 733 C CA . PHE A 1 93 ? -13.238 10.791 9.722 1.00 98.12 93 PHE A CA 1
ATOM 734 C C . PHE A 1 93 ? -14.740 10.532 9.749 1.00 98.12 93 PHE A C 1
ATOM 736 O O . PHE A 1 93 ? -15.200 9.610 10.422 1.00 98.12 93 PHE A O 1
ATOM 743 N N . LYS A 1 94 ? -15.472 11.329 8.971 1.00 97.31 94 LYS A N 1
ATOM 744 C CA . LYS A 1 94 ? -16.884 11.134 8.645 1.00 97.31 94 LYS A CA 1
ATOM 745 C C . LYS A 1 94 ? -17.001 11.013 7.138 1.00 97.31 94 LYS A C 1
ATOM 747 O O . LYS A 1 94 ? -16.454 11.844 6.415 1.00 97.31 94 LYS A O 1
ATOM 752 N N . ILE A 1 95 ? -17.620 9.937 6.668 1.00 96.69 95 ILE A N 1
ATOM 753 C CA . ILE A 1 95 ? -17.640 9.586 5.249 1.00 96.69 95 ILE A CA 1
ATOM 754 C C . ILE A 1 95 ? -19.078 9.290 4.848 1.00 96.69 95 ILE A C 1
ATOM 756 O O . ILE A 1 95 ? -19.688 8.366 5.377 1.00 96.69 95 ILE A O 1
ATOM 760 N N . SER A 1 96 ? -19.613 10.015 3.870 1.00 95.50 96 SER A N 1
ATOM 761 C CA . SER A 1 96 ? -20.940 9.703 3.336 1.00 95.50 96 SER A CA 1
ATOM 762 C C . SER A 1 96 ? -20.987 8.279 2.763 1.00 95.50 96 SER A C 1
ATOM 764 O O . SER A 1 96 ? -20.140 7.881 1.953 1.00 95.50 96 SER A O 1
ATOM 766 N N . LYS A 1 97 ? -22.013 7.507 3.143 1.00 94.44 97 LYS A N 1
ATOM 767 C CA . LYS A 1 97 ? -22.271 6.173 2.573 1.00 94.44 97 LYS A CA 1
ATOM 768 C C . LYS A 1 97 ? -22.516 6.223 1.063 1.00 94.44 97 LYS A C 1
ATOM 770 O O . LYS A 1 97 ? -22.139 5.286 0.357 1.00 94.44 97 LYS A O 1
ATOM 775 N N . GLU A 1 98 ? -23.084 7.320 0.561 1.00 94.38 98 GLU A N 1
ATOM 776 C CA . GLU A 1 98 ? -23.297 7.542 -0.875 1.00 94.38 98 GLU A CA 1
ATOM 777 C C . GLU A 1 98 ? -21.964 7.602 -1.625 1.00 94.38 98 GLU A C 1
ATOM 779 O O . GLU A 1 98 ? -21.800 6.962 -2.661 1.00 94.38 98 GLU A O 1
ATOM 784 N N . VAL A 1 99 ? -20.979 8.299 -1.052 1.00 93.38 99 VAL A N 1
ATOM 785 C CA . VAL A 1 99 ? -19.628 8.429 -1.613 1.00 93.38 99 VAL A CA 1
ATOM 786 C C . VAL A 1 99 ? -18.900 7.082 -1.615 1.00 93.38 99 VAL A C 1
ATOM 788 O O . VAL A 1 99 ? -18.221 6.734 -2.586 1.00 93.38 99 VAL A O 1
ATOM 791 N N . LEU A 1 100 ? -19.068 6.266 -0.570 1.00 92.75 100 LEU A N 1
ATOM 792 C CA . LEU A 1 100 ? -18.536 4.900 -0.567 1.00 92.75 100 LEU A CA 1
ATOM 793 C C . LEU A 1 100 ? -19.235 4.006 -1.595 1.00 92.75 100 LEU A C 1
ATOM 795 O O . LEU A 1 100 ? -18.599 3.079 -2.098 1.00 92.75 100 LEU A O 1
ATOM 799 N N . ALA A 1 101 ? -20.487 4.294 -1.957 1.00 92.94 101 ALA A N 1
ATOM 800 C CA . ALA A 1 101 ? -21.269 3.545 -2.942 1.00 92.94 101 ALA A CA 1
ATOM 801 C C . ALA A 1 101 ? -21.272 2.028 -2.657 1.00 92.94 101 ALA A C 1
ATOM 803 O O . ALA A 1 101 ? -21.083 1.204 -3.552 1.00 92.94 101 ALA A O 1
ATOM 804 N N . GLY A 1 102 ? -21.392 1.659 -1.375 1.00 90.44 102 GLY A N 1
ATOM 805 C CA . GLY A 1 102 ? -21.363 0.266 -0.911 1.00 90.44 102 GLY A CA 1
ATOM 806 C C . GLY A 1 102 ? -19.995 -0.427 -0.990 1.00 90.44 102 GLY A C 1
ATOM 807 O O . GLY A 1 102 ? -19.901 -1.623 -0.718 1.00 90.44 102 GLY A O 1
ATOM 808 N N . ARG A 1 103 ? -18.917 0.282 -1.357 1.00 92.81 103 ARG A N 1
ATOM 809 C CA . ARG A 1 103 ? -17.568 -0.297 -1.404 1.00 92.81 103 ARG A CA 1
ATOM 810 C C . ARG A 1 103 ? -17.061 -0.567 0.021 1.00 92.81 103 ARG A C 1
ATOM 812 O O . ARG A 1 103 ? -17.089 0.337 0.855 1.00 92.81 103 ARG A O 1
ATOM 819 N N . PRO A 1 104 ? -16.558 -1.781 0.306 1.00 93.25 104 PRO A N 1
ATOM 820 C CA . PRO A 1 104 ? -16.110 -2.152 1.642 1.00 93.25 104 PRO A CA 1
ATOM 821 C C . PRO A 1 104 ? -14.769 -1.504 1.999 1.00 93.25 104 PRO A C 1
ATOM 823 O O . PRO A 1 104 ? -13.871 -1.378 1.159 1.00 93.25 104 PRO A O 1
ATOM 826 N N . LEU A 1 105 ? -14.618 -1.176 3.281 1.00 95.12 105 LEU A N 1
ATOM 827 C CA . LEU A 1 105 ? -13.371 -0.712 3.879 1.00 95.12 105 LEU A CA 1
ATOM 828 C C . LEU A 1 105 ? -12.595 -1.885 4.487 1.00 95.12 105 LEU A C 1
ATOM 830 O O . LEU A 1 105 ? -13.157 -2.737 5.173 1.00 95.12 105 LEU A O 1
ATOM 834 N N . PHE A 1 106 ? -11.284 -1.909 4.264 1.00 95.44 106 PHE A N 1
ATOM 835 C CA . PHE A 1 106 ? -10.384 -2.931 4.793 1.00 95.44 106 PHE A CA 1
ATOM 836 C C . PHE A 1 106 ? -9.427 -2.319 5.812 1.00 95.44 106 PHE A C 1
ATOM 838 O O . PHE A 1 106 ? -8.889 -1.246 5.529 1.00 95.44 106 PHE A O 1
ATOM 845 N N . PRO A 1 107 ? -9.142 -2.999 6.941 1.00 96.19 107 PRO A N 1
ATOM 846 C CA . PRO A 1 107 ? -8.054 -2.600 7.823 1.00 96.19 107 PRO A CA 1
ATOM 847 C C . PRO A 1 107 ? -6.742 -2.494 7.042 1.00 96.19 107 PRO A C 1
ATOM 849 O O . PRO A 1 107 ? -6.337 -3.433 6.352 1.00 96.19 107 PRO A O 1
ATOM 852 N N . HIS A 1 108 ? -6.073 -1.354 7.163 1.00 96.56 108 HIS A N 1
ATOM 853 C CA . HIS A 1 108 ? -4.832 -1.043 6.471 1.00 96.56 108 HIS A CA 1
ATOM 854 C C . HIS A 1 108 ? -3.799 -0.583 7.490 1.00 96.56 108 HIS A C 1
ATOM 856 O O . HIS A 1 108 ? -4.064 0.283 8.325 1.00 96.56 108 HIS A O 1
ATOM 862 N N . VAL A 1 109 ? -2.605 -1.168 7.410 1.00 96.00 109 VAL A N 1
ATOM 863 C CA . VAL A 1 109 ? -1.461 -0.767 8.224 1.00 96.00 109 VAL A CA 1
ATOM 864 C C . VAL A 1 109 ? -0.245 -0.536 7.341 1.00 96.00 109 VAL A C 1
ATOM 866 O O . VAL A 1 109 ? 0.234 -1.451 6.672 1.00 96.00 109 VAL A O 1
ATOM 869 N N . LEU A 1 110 ? 0.256 0.694 7.362 1.00 94.50 110 LEU A N 1
ATOM 870 C CA . LEU A 1 110 ? 1.555 1.062 6.820 1.00 94.50 110 LEU A CA 1
ATOM 871 C C . LEU A 1 110 ? 2.570 1.038 7.960 1.00 94.50 110 LEU A C 1
ATOM 873 O O . LEU A 1 110 ? 2.333 1.608 9.025 1.00 94.50 110 LEU A O 1
ATOM 877 N N . CYS A 1 111 ? 3.689 0.355 7.738 1.00 93.12 111 CYS A N 1
ATOM 878 C CA . CYS A 1 111 ? 4.696 0.117 8.761 1.00 93.12 111 CYS A CA 1
ATOM 879 C C . CYS A 1 111 ? 6.101 0.216 8.161 1.00 93.12 111 CYS A C 1
ATOM 881 O O . CYS A 1 111 ? 6.502 -0.613 7.342 1.00 93.12 111 CYS A O 1
ATOM 883 N N . HIS A 1 112 ? 6.861 1.216 8.598 1.00 90.44 112 HIS A N 1
ATOM 884 C CA . HIS A 1 112 ? 8.257 1.432 8.250 1.00 90.44 112 HIS A CA 1
ATOM 885 C C . HIS A 1 112 ? 9.123 1.311 9.494 1.00 90.44 112 HIS A C 1
ATOM 887 O O . HIS A 1 112 ? 8.959 2.052 10.463 1.00 90.44 112 HIS A O 1
ATOM 893 N N . ASN A 1 113 ? 10.088 0.393 9.428 1.00 90.31 113 ASN A N 1
ATOM 894 C CA . ASN A 1 113 ? 11.107 0.193 10.458 1.00 90.31 113 ASN A CA 1
ATOM 895 C C . ASN A 1 113 ? 10.536 -0.105 11.856 1.00 90.31 113 ASN A C 1
ATOM 897 O O . ASN A 1 113 ? 11.226 0.085 12.847 1.00 90.31 113 ASN A O 1
ATOM 901 N N . CYS A 1 114 ? 9.308 -0.607 11.949 1.00 93.62 114 CYS A N 1
ATOM 902 C CA . CYS A 1 114 ? 8.681 -1.010 13.201 1.00 93.62 114 CYS A CA 1
ATOM 903 C C . CYS A 1 114 ? 8.206 -2.463 13.110 1.00 93.62 114 CYS A C 1
ATOM 905 O O . CYS A 1 114 ? 7.916 -2.973 12.025 1.00 93.62 114 CYS A O 1
ATOM 907 N N . ALA A 1 115 ? 8.105 -3.115 14.261 1.00 94.69 115 ALA A N 1
ATOM 908 C CA . ALA A 1 115 ? 7.307 -4.307 14.460 1.00 94.69 115 ALA A CA 1
ATOM 909 C C . ALA A 1 115 ? 5.961 -3.902 15.076 1.00 94.69 115 ALA A C 1
ATOM 911 O O . ALA A 1 115 ? 5.883 -3.058 15.975 1.00 94.69 115 ALA A O 1
ATOM 912 N N . VAL A 1 116 ? 4.888 -4.490 14.560 1.00 94.94 116 VAL A N 1
ATOM 913 C CA . VAL A 1 116 ? 3.518 -4.246 15.007 1.00 94.94 116 VAL A CA 1
ATOM 914 C C . VAL A 1 116 ? 2.815 -5.579 15.208 1.00 94.94 116 VAL A C 1
ATOM 916 O O . VAL A 1 116 ? 3.016 -6.522 14.443 1.00 94.94 116 VAL A O 1
ATOM 919 N N . GLU A 1 117 ? 1.986 -5.643 16.241 1.00 94.88 117 GLU A N 1
ATOM 920 C CA . GLU A 1 117 ? 1.131 -6.785 16.533 1.00 94.88 117 GLU A CA 1
ATOM 921 C C . GLU A 1 117 ? -0.327 -6.375 16.327 1.00 94.88 117 GLU A C 1
ATOM 923 O O . GLU A 1 117 ? -0.719 -5.254 16.653 1.00 94.88 117 GLU A O 1
ATOM 928 N N . PHE A 1 118 ? -1.130 -7.292 15.789 1.00 94.38 118 PHE A N 1
ATOM 929 C CA . PHE A 1 118 ? -2.546 -7.062 15.536 1.00 94.38 118 PHE A CA 1
ATOM 930 C C . PHE A 1 118 ? -3.397 -7.983 16.391 1.00 94.38 118 PHE A C 1
ATOM 932 O O . PHE A 1 118 ? -3.140 -9.184 16.463 1.00 94.38 118 PHE A O 1
ATOM 939 N N . ASN A 1 119 ? -4.463 -7.435 16.966 1.00 95.12 119 ASN A N 1
ATOM 940 C CA . ASN A 1 119 ? -5.549 -8.212 17.539 1.00 95.12 119 ASN A CA 1
ATOM 941 C C . ASN A 1 119 ? -6.846 -7.864 16.807 1.00 95.12 119 ASN A C 1
ATOM 943 O O . ASN A 1 119 ? -7.441 -6.819 17.036 1.00 95.12 119 ASN A O 1
ATOM 947 N N . PHE A 1 120 ? -7.265 -8.758 15.921 1.00 94.12 120 PHE A N 1
ATOM 948 C CA . PHE A 1 120 ? -8.525 -8.693 15.194 1.00 94.12 120 PHE A CA 1
ATOM 949 C C . PHE A 1 120 ? -9.668 -9.399 15.929 1.00 94.12 120 PHE A C 1
ATOM 951 O O . PHE A 1 120 ? -10.745 -9.507 15.355 1.00 94.12 120 PHE A O 1
ATOM 958 N N . GLY A 1 121 ? -9.441 -9.877 17.158 1.00 93.56 121 GLY A N 1
ATOM 959 C CA . GLY A 1 121 ? -10.373 -10.693 17.943 1.00 93.56 121 GLY A CA 1
ATOM 960 C C . GLY A 1 121 ? -9.926 -12.144 18.122 1.00 93.56 121 GLY A C 1
ATOM 961 O O . GLY A 1 121 ? -10.678 -12.951 18.650 1.00 93.56 121 GLY A O 1
ATOM 962 N N . GLN A 1 122 ? -8.713 -12.498 17.685 1.00 93.38 122 GLN A N 1
ATOM 963 C CA . GLN A 1 122 ? -8.175 -13.854 17.821 1.00 93.38 122 GLN A CA 1
ATOM 964 C C . GLN A 1 122 ? -7.554 -14.151 19.197 1.00 93.38 122 GLN A C 1
ATOM 966 O O . GLN A 1 122 ? -7.184 -15.293 19.458 1.00 93.38 122 GLN A O 1
ATOM 971 N N . LYS A 1 123 ? -7.371 -13.139 20.055 1.00 92.12 123 LYS A N 1
ATOM 972 C CA . LYS A 1 123 ? -6.864 -13.320 21.424 1.00 92.12 123 LYS A CA 1
ATOM 973 C C . LYS A 1 123 ? -7.998 -13.646 22.392 1.00 92.12 123 LYS A C 1
ATOM 975 O O . LYS A 1 123 ? -9.102 -13.147 22.225 1.00 92.12 123 LYS A O 1
ATOM 980 N N . GLU A 1 124 ? -7.689 -14.411 23.441 1.00 89.50 124 GLU A N 1
ATOM 981 C CA . GLU A 1 124 ? -8.657 -14.781 24.488 1.00 89.50 124 GLU A CA 1
ATOM 982 C C . GLU A 1 124 ? -9.262 -13.556 25.189 1.00 89.50 124 GLU A C 1
ATOM 984 O O . GLU A 1 124 ? -10.452 -13.531 25.488 1.00 89.50 124 GLU A O 1
ATOM 989 N N . LYS A 1 125 ? -8.443 -12.524 25.433 1.00 90.00 125 LYS A N 1
ATOM 990 C CA . LYS A 1 125 ? -8.875 -11.261 26.035 1.00 90.00 125 LYS A CA 1
ATOM 991 C C . LYS A 1 125 ? -8.378 -10.074 25.211 1.00 90.00 125 LYS A C 1
ATOM 993 O O . LYS A 1 125 ? -7.246 -10.116 24.712 1.00 90.00 125 LYS A O 1
ATOM 998 N N . PRO A 1 126 ? -9.191 -9.014 25.059 1.00 91.94 126 PRO A N 1
ATOM 999 C CA . PRO A 1 126 ? -8.717 -7.772 24.475 1.00 91.94 126 PRO A CA 1
ATOM 1000 C C . PRO A 1 126 ? -7.723 -7.090 25.425 1.00 91.94 126 PRO A C 1
ATOM 1002 O O . PRO A 1 126 ? -7.737 -7.325 26.632 1.00 91.94 126 PRO A O 1
ATOM 1005 N N . TYR A 1 127 ? -6.853 -6.239 24.881 1.00 92.88 127 TYR A N 1
ATOM 1006 C CA . TYR A 1 127 ? -5.903 -5.469 25.693 1.00 92.88 127 TYR A CA 1
ATOM 1007 C C . TYR A 1 127 ? -6.601 -4.413 26.560 1.00 92.88 127 TYR A C 1
ATOM 1009 O O . TYR A 1 127 ? -6.143 -4.121 27.658 1.00 92.88 127 TYR A O 1
ATOM 1017 N N . PHE A 1 128 ? -7.710 -3.868 26.057 1.00 94.69 128 PHE A N 1
ATOM 1018 C CA . PHE A 1 128 ? -8.567 -2.893 26.725 1.00 94.69 128 PHE A CA 1
ATOM 1019 C C . PHE A 1 128 ? -10.037 -3.288 26.528 1.00 94.69 128 PHE A C 1
ATOM 1021 O O . PHE A 1 128 ? -10.337 -3.968 25.542 1.00 94.69 128 PHE A O 1
ATOM 1028 N N . PRO A 1 129 ? -10.953 -2.892 27.431 1.00 91.62 129 PRO A N 1
ATOM 1029 C CA . PRO A 1 129 ? -12.385 -3.107 27.245 1.00 91.62 129 PRO A CA 1
ATOM 1030 C C . PRO A 1 129 ? -12.881 -2.524 25.917 1.00 91.62 129 PRO A C 1
ATOM 1032 O O . PRO A 1 129 ? -12.386 -1.495 25.459 1.00 91.62 129 PRO A O 1
ATOM 1035 N N . ILE A 1 130 ? -13.855 -3.192 25.306 1.00 89.25 130 ILE A N 1
ATOM 1036 C CA . ILE A 1 130 ? -14.490 -2.768 24.054 1.00 89.25 130 ILE A CA 1
ATOM 1037 C C . ILE A 1 130 ? -15.913 -2.337 24.408 1.00 89.25 130 ILE A C 1
ATOM 1039 O O . ILE A 1 130 ? -16.538 -3.046 25.202 1.00 89.25 130 ILE A O 1
ATOM 1043 N N . PRO A 1 131 ? -16.418 -1.209 23.877 1.00 90.94 131 PRO A N 1
ATOM 1044 C CA . PRO A 1 131 ? -17.807 -0.815 24.098 1.00 90.94 131 PRO A CA 1
ATOM 1045 C C . PRO A 1 131 ? -18.777 -1.891 23.588 1.00 90.94 131 PRO A C 1
ATOM 1047 O O . PRO A 1 131 ? -18.461 -2.596 22.627 1.00 90.94 131 PRO A O 1
ATOM 1050 N N . GLU A 1 132 ? -19.941 -2.025 24.225 1.00 89.19 132 GLU A N 1
ATOM 1051 C CA . GLU A 1 132 ? -20.907 -3.101 23.941 1.00 89.19 132 GLU A CA 1
ATOM 1052 C C . GLU A 1 132 ? -21.455 -3.049 22.506 1.00 89.19 132 GLU A C 1
ATOM 1054 O O . GLU A 1 132 ? -21.831 -4.073 21.940 1.00 89.19 132 GLU A O 1
ATOM 1059 N N . GLU A 1 133 ? -21.445 -1.866 21.895 1.00 91.50 133 GLU A N 1
ATOM 1060 C CA . GLU A 1 133 ? -21.918 -1.603 20.537 1.00 91.50 133 GLU A CA 1
ATOM 1061 C C . GLU A 1 133 ? -20.922 -2.047 19.456 1.00 91.50 133 GLU A C 1
ATOM 1063 O O . GLU A 1 133 ? -21.259 -2.075 18.273 1.00 91.50 133 GLU A O 1
ATOM 1068 N N . TYR A 1 134 ? -19.689 -2.394 19.835 1.00 94.19 134 TYR A N 1
ATOM 1069 C CA . TYR A 1 134 ? -18.642 -2.785 18.899 1.00 94.19 134 TYR A CA 1
ATOM 1070 C C . TYR A 1 134 ? -18.280 -4.256 19.032 1.00 94.19 134 TYR A C 1
ATOM 1072 O O . TYR A 1 134 ? -18.194 -4.834 20.113 1.00 94.19 134 TYR A O 1
ATOM 1080 N N . THR A 1 135 ? -17.951 -4.855 17.892 1.00 94.62 135 THR A N 1
ATOM 1081 C CA . THR A 1 135 ? -17.400 -6.205 17.833 1.00 94.62 135 THR A CA 1
ATOM 1082 C C . THR A 1 135 ? -16.099 -6.226 17.050 1.00 94.62 135 THR A C 1
ATOM 1084 O O . THR A 1 135 ? -15.836 -5.401 16.172 1.00 94.62 135 THR A O 1
ATOM 1087 N N . PHE A 1 136 ? -15.258 -7.201 17.365 1.00 95.44 136 PHE A N 1
ATOM 1088 C CA . PHE A 1 136 ? -14.041 -7.454 16.617 1.00 95.44 136 PHE A CA 1
ATOM 1089 C C . PHE A 1 136 ? -14.346 -7.934 15.193 1.00 95.44 136 PHE A C 1
ATOM 1091 O O . PHE A 1 136 ? -15.235 -8.757 14.980 1.00 95.44 136 PHE A O 1
ATOM 1098 N N . ILE A 1 137 ? -13.527 -7.525 14.217 1.00 93.00 137 ILE A N 1
ATOM 1099 C CA . ILE A 1 137 ? -13.688 -7.938 12.810 1.00 93.00 137 ILE A CA 1
ATOM 1100 C C . ILE A 1 137 ? -13.646 -9.466 12.617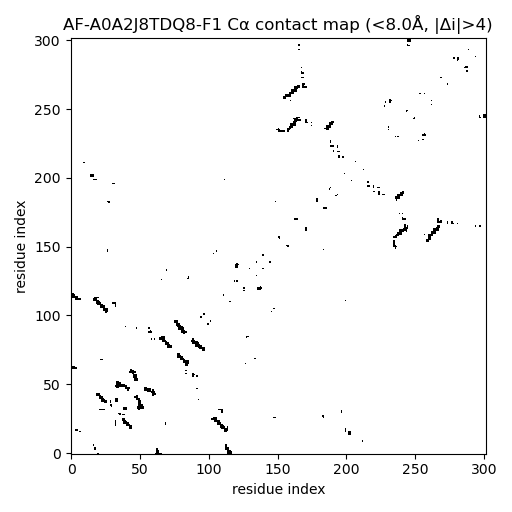 1.00 93.00 137 ILE A C 1
ATOM 1102 O O . ILE A 1 137 ? -14.270 -10.000 11.700 1.00 93.00 137 ILE A O 1
ATOM 1106 N N . GLN A 1 138 ? -12.935 -10.200 13.483 1.00 92.31 138 GLN A N 1
ATOM 1107 C CA . GLN A 1 138 ? -12.900 -11.665 13.466 1.00 92.31 138 GLN A CA 1
ATOM 1108 C C . GLN A 1 138 ? -14.246 -12.298 13.860 1.00 92.31 138 GLN A C 1
ATOM 1110 O O . GLN A 1 138 ? -14.478 -13.446 13.483 1.00 92.31 138 GLN A O 1
ATOM 1115 N N . ASN A 1 139 ? -15.125 -11.563 14.548 1.00 93.06 139 ASN A N 1
ATOM 1116 C CA . ASN A 1 139 ? -16.406 -12.040 15.076 1.00 93.06 139 ASN A CA 1
ATOM 1117 C C . ASN A 1 139 ? -17.621 -11.601 14.240 1.00 93.06 139 ASN A C 1
ATOM 1119 O O . ASN A 1 139 ? -18.693 -12.168 14.409 1.00 93.06 139 ASN A O 1
ATOM 1123 N N . VAL A 1 140 ? -17.463 -10.641 13.323 1.00 92.44 140 VAL A N 1
ATOM 1124 C CA . VAL A 1 140 ? -18.507 -10.242 12.352 1.00 92.44 140 VAL A CA 1
ATOM 1125 C C . VAL A 1 140 ? -18.952 -11.462 11.527 1.00 92.44 140 VAL A C 1
ATOM 1127 O O . VAL A 1 140 ? -18.086 -12.228 11.137 1.00 92.44 140 VAL A O 1
ATOM 1130 N N . PRO A 1 141 ? -20.222 -11.722 11.203 1.00 93.50 141 PRO A N 1
ATOM 1131 C CA . PRO A 1 141 ? -20.593 -12.883 10.377 1.00 93.50 141 PRO A CA 1
ATOM 1132 C C . PRO A 1 141 ? -19.883 -12.917 9.005 1.00 93.50 141 PRO A C 1
ATOM 1134 O O . PRO A 1 141 ? -19.425 -11.891 8.506 1.00 93.50 141 PRO A O 1
ATOM 1137 N N . LEU A 1 142 ? -19.691 -14.097 8.398 1.00 91.44 142 LEU A N 1
ATOM 1138 C CA . LEU A 1 142 ? -18.925 -14.205 7.138 1.00 91.44 142 LEU A CA 1
ATOM 1139 C C . LEU A 1 142 ? -19.670 -13.586 5.950 1.00 91.44 142 LEU A C 1
ATOM 1141 O O . LEU A 1 142 ? -19.032 -13.075 5.033 1.00 91.44 142 LEU A O 1
ATOM 1145 N N . GLU A 1 143 ? -20.994 -13.638 5.986 1.00 93.88 143 GLU A N 1
ATOM 1146 C CA . GLU A 1 143 ? -21.934 -13.027 5.051 1.00 93.88 143 GLU A CA 1
ATOM 1147 C C . GLU A 1 143 ? -21.808 -11.498 4.995 1.00 93.88 143 GLU A C 1
ATOM 1149 O O . GLU A 1 143 ? -21.964 -10.920 3.921 1.00 93.88 143 GLU A O 1
ATOM 1154 N N . ASP A 1 144 ? -21.399 -10.871 6.101 1.00 90.94 144 ASP A N 1
ATOM 1155 C CA . ASP A 1 144 ? -21.195 -9.422 6.212 1.00 90.94 144 ASP A CA 1
ATOM 1156 C C . ASP A 1 144 ? -19.738 -9.010 5.943 1.00 90.94 144 ASP A C 1
ATOM 1158 O O . ASP A 1 144 ? -19.376 -7.832 5.990 1.00 90.94 144 ASP A O 1
ATOM 1162 N N . ARG A 1 145 ? -18.858 -9.977 5.646 1.00 91.25 145 ARG A N 1
ATOM 1163 C CA . ARG A 1 145 ? -17.450 -9.724 5.327 1.00 91.25 145 ARG A CA 1
ATOM 1164 C C . ARG A 1 145 ? -17.202 -9.833 3.834 1.00 91.25 145 ARG A C 1
ATOM 1166 O O . ARG A 1 145 ? -17.355 -10.887 3.220 1.00 91.25 145 ARG A O 1
ATOM 1173 N N . VAL A 1 146 ? -16.627 -8.779 3.262 1.00 91.25 146 VAL A N 1
ATOM 1174 C CA . VAL A 1 146 ? -16.097 -8.848 1.899 1.00 91.25 146 VAL A CA 1
ATOM 1175 C C . VAL A 1 146 ? -14.663 -9.358 1.917 1.00 91.25 146 VAL A C 1
ATOM 1177 O O . VAL A 1 146 ? -13.793 -8.880 2.646 1.00 91.25 146 VAL A O 1
ATOM 1180 N N . ARG A 1 147 ? -14.387 -10.356 1.079 1.00 89.00 147 ARG A N 1
ATOM 1181 C CA . ARG A 1 147 ? -13.041 -10.899 0.928 1.00 89.00 147 ARG A CA 1
ATOM 1182 C C . ARG A 1 147 ? -12.190 -9.971 0.059 1.00 89.00 147 ARG A C 1
ATOM 1184 O O . ARG A 1 147 ? -12.587 -9.620 -1.045 1.00 89.00 147 ARG A O 1
ATOM 1191 N N . GLY A 1 148 ? -10.983 -9.653 0.528 1.00 85.88 148 GLY A N 1
ATOM 1192 C CA . GLY A 1 148 ? -10.000 -8.917 -0.271 1.00 85.88 148 GLY A CA 1
ATOM 1193 C C . GLY A 1 148 ? -9.530 -9.683 -1.525 1.00 85.88 148 GLY A C 1
ATOM 1194 O O . GLY A 1 148 ? -9.851 -10.868 -1.692 1.00 85.88 148 GLY A O 1
ATOM 1195 N N . PRO A 1 149 ? -8.715 -9.055 -2.394 1.00 82.00 149 PRO A N 1
ATOM 1196 C CA . PRO A 1 149 ? -8.392 -9.560 -3.720 1.00 82.00 149 PRO A CA 1
ATOM 1197 C C . PRO A 1 149 ? -7.736 -10.931 -3.665 1.00 82.00 149 PRO A C 1
ATOM 1199 O O . PRO A 1 149 ? -6.641 -11.127 -3.114 1.00 82.00 149 PRO A O 1
ATOM 1202 N N . LYS A 1 150 ? -8.406 -11.895 -4.289 1.00 85.44 150 LYS A N 1
ATOM 1203 C CA . LYS A 1 150 ? -7.835 -13.202 -4.576 1.00 85.44 150 LYS A CA 1
ATOM 1204 C C . LYS A 1 150 ? -7.076 -13.115 -5.889 1.00 85.44 150 LYS A C 1
ATOM 1206 O O . LYS A 1 150 ? -7.505 -12.488 -6.847 1.00 85.44 150 LYS A O 1
ATOM 1211 N N . GLY A 1 151 ? -5.910 -13.736 -5.899 1.00 88.69 151 GLY A N 1
ATOM 1212 C CA . GLY A 1 151 ? -5.225 -14.007 -7.147 1.00 88.69 151 GLY A CA 1
ATOM 1213 C C . GLY A 1 151 ? -5.805 -15.249 -7.803 1.00 88.69 151 GLY A C 1
ATOM 1214 O O . GLY A 1 151 ? -6.680 -15.891 -7.215 1.00 88.69 151 GLY A O 1
ATOM 1215 N N . PRO A 1 152 ? -5.279 -15.608 -8.977 1.00 94.00 152 PRO A N 1
ATOM 1216 C CA . PRO A 1 152 ? -5.705 -16.811 -9.672 1.00 94.00 152 PRO A CA 1
ATOM 1217 C C . PRO A 1 152 ? -5.517 -18.071 -8.815 1.00 94.00 152 PRO A C 1
ATOM 1219 O O . PRO A 1 152 ? -4.613 -18.141 -7.972 1.00 94.00 152 PRO A O 1
ATOM 1222 N N . GLU A 1 153 ? -6.379 -19.066 -9.023 1.00 93.62 153 GLU A N 1
ATOM 1223 C CA . GLU A 1 153 ? -6.352 -20.322 -8.263 1.00 93.62 153 GLU A CA 1
ATOM 1224 C C . GLU A 1 153 ? -5.121 -21.157 -8.597 1.00 93.62 153 GLU A C 1
ATOM 1226 O O . GLU A 1 153 ? -4.479 -21.727 -7.706 1.00 93.62 153 GLU A O 1
ATOM 1231 N N . GLU A 1 154 ? -4.736 -21.172 -9.870 1.00 95.56 154 GLU A N 1
ATOM 1232 C CA . GLU A 1 154 ? -3.572 -21.886 -10.360 1.00 95.56 154 GLU A CA 1
ATOM 1233 C C . GLU A 1 154 ? -2.482 -20.941 -10.862 1.00 95.56 154 GLU A C 1
ATOM 1235 O O . GLU A 1 154 ? -2.699 -19.790 -11.244 1.00 95.56 154 GLU A O 1
ATOM 1240 N N . LYS A 1 155 ? -1.248 -21.450 -10.867 1.00 94.56 155 LYS A N 1
ATOM 1241 C CA . LYS A 1 155 ? -0.085 -20.685 -11.325 1.00 94.56 155 LYS A CA 1
ATOM 1242 C C . LYS A 1 155 ? -0.165 -20.376 -12.827 1.00 94.56 155 LYS A C 1
ATOM 1244 O O . LYS A 1 155 ? 0.231 -19.287 -13.226 1.00 94.56 155 LYS A O 1
ATOM 1249 N N . LYS A 1 156 ? -0.731 -21.298 -13.621 1.00 96.81 156 LYS A N 1
ATOM 1250 C CA . LYS A 1 156 ? -0.898 -21.183 -15.084 1.00 96.81 156 LYS A CA 1
ATOM 1251 C C . LYS A 1 156 ? -1.831 -20.050 -15.513 1.00 96.81 156 LYS A C 1
ATOM 1253 O O . LYS A 1 156 ? -1.732 -19.580 -16.641 1.00 96.81 156 LYS A O 1
ATOM 1258 N N . ASP A 1 157 ? -2.680 -19.596 -14.597 1.00 96.75 157 ASP A N 1
ATOM 1259 C CA . ASP A 1 157 ? -3.611 -18.487 -14.806 1.00 96.75 157 ASP A CA 1
ATOM 1260 C C . ASP A 1 157 ? -3.024 -17.148 -14.331 1.00 96.75 157 ASP A C 1
ATOM 1262 O O . ASP A 1 157 ? -3.625 -16.092 -14.521 1.00 96.75 157 ASP A O 1
ATOM 1266 N N . CYS A 1 158 ? -1.845 -17.173 -13.701 1.00 97.56 158 CYS A N 1
ATOM 1267 C CA . CYS A 1 158 ? -1.134 -15.967 -13.305 1.00 97.56 158 CYS A CA 1
ATOM 1268 C C . CYS A 1 158 ? -0.379 -15.375 -14.492 1.00 97.56 158 CYS A C 1
ATOM 1270 O O . CYS A 1 158 ? 0.333 -16.072 -15.215 1.00 97.56 158 CYS A O 1
ATOM 1272 N N . GLU A 1 159 ? -0.471 -14.060 -14.637 1.00 97.56 159 GLU A N 1
ATOM 1273 C CA . GLU A 1 159 ? 0.186 -13.302 -15.692 1.00 97.56 159 GLU A CA 1
ATOM 1274 C C . GLU A 1 159 ? 1.387 -12.524 -15.149 1.00 97.56 159 GLU A C 1
ATOM 1276 O O . GLU A 1 159 ? 1.294 -11.827 -14.137 1.00 97.56 159 GLU A O 1
ATOM 1281 N N . VAL A 1 160 ? 2.519 -12.601 -15.845 1.00 98.06 160 VAL A N 1
ATOM 1282 C CA . VAL A 1 160 ? 3.641 -11.679 -15.657 1.00 98.06 160 VAL A CA 1
ATOM 1283 C C . VAL A 1 160 ? 3.890 -10.922 -16.955 1.00 98.06 160 VAL A C 1
ATOM 1285 O O . VAL A 1 160 ? 4.173 -11.520 -17.993 1.00 98.06 160 VAL A O 1
ATOM 1288 N N . VAL A 1 161 ? 3.793 -9.596 -16.892 1.00 98.00 161 VAL A N 1
ATOM 1289 C CA . VAL A 1 161 ? 4.082 -8.698 -18.013 1.00 98.00 161 VAL A CA 1
ATOM 1290 C C . VAL A 1 161 ? 5.446 -8.063 -17.791 1.00 98.00 161 VAL A C 1
ATOM 1292 O O . VAL A 1 161 ? 5.678 -7.398 -16.784 1.00 98.00 161 VAL A O 1
ATOM 1295 N N . MET A 1 162 ? 6.369 -8.259 -18.723 1.00 96.75 162 MET A N 1
ATOM 1296 C CA . MET A 1 162 ? 7.680 -7.625 -18.705 1.00 96.75 162 MET A CA 1
ATOM 1297 C C . MET A 1 162 ? 7.693 -6.428 -19.649 1.00 96.75 162 MET A C 1
ATOM 1299 O O . MET A 1 162 ? 7.523 -6.587 -20.857 1.00 96.75 162 MET A O 1
ATOM 1303 N N . MET A 1 163 ? 7.943 -5.238 -19.105 1.00 95.75 163 MET A N 1
ATOM 1304 C CA . MET A 1 163 ? 8.142 -4.047 -19.927 1.00 95.75 163 MET A CA 1
ATOM 1305 C C . MET A 1 163 ? 9.542 -4.061 -20.529 1.00 95.75 163 MET A C 1
ATOM 1307 O O . MET A 1 163 ? 10.510 -4.324 -19.818 1.00 95.75 163 MET A O 1
ATOM 1311 N N . ILE A 1 164 ? 9.661 -3.767 -21.820 1.00 93.25 164 ILE A N 1
ATOM 1312 C CA . ILE A 1 164 ? 10.932 -3.683 -22.543 1.00 93.25 164 ILE A CA 1
ATOM 1313 C C . ILE A 1 164 ? 10.983 -2.342 -23.273 1.00 93.25 164 ILE A C 1
ATOM 1315 O O . ILE A 1 164 ? 10.023 -1.939 -23.925 1.00 93.25 164 ILE A O 1
ATOM 1319 N N . GLY A 1 165 ? 12.097 -1.627 -23.155 1.00 90.06 165 GLY A N 1
ATOM 1320 C CA . GLY A 1 165 ? 12.320 -0.373 -23.869 1.00 90.06 165 GLY A CA 1
ATOM 1321 C C . GLY A 1 165 ? 13.272 0.566 -23.140 1.00 90.06 165 GLY A C 1
ATOM 1322 O O . GLY A 1 165 ? 13.472 0.479 -21.920 1.00 90.06 165 GLY A O 1
ATOM 1323 N N . LEU A 1 166 ? 13.833 1.517 -23.881 1.00 88.06 166 LEU A N 1
ATOM 1324 C CA . LEU A 1 166 ? 14.801 2.485 -23.363 1.00 88.06 166 LEU A CA 1
ATOM 1325 C C . LEU A 1 166 ? 14.215 3.343 -22.222 1.00 88.06 166 LEU A C 1
ATOM 1327 O O . LEU A 1 166 ? 12.993 3.539 -22.148 1.00 88.06 166 LEU A O 1
ATOM 1331 N N . PRO A 1 167 ? 15.038 3.837 -21.279 1.00 83.50 167 PRO A N 1
ATOM 1332 C CA . PRO A 1 167 ? 14.613 4.884 -20.345 1.00 83.50 167 PRO A CA 1
ATOM 1333 C C . PRO A 1 167 ? 13.920 6.037 -21.086 1.00 83.50 167 PRO A C 1
ATOM 1335 O O . PRO A 1 167 ? 14.356 6.401 -22.161 1.00 83.50 167 PRO A O 1
ATOM 1338 N N . GLY A 1 168 ? 12.814 6.579 -20.569 1.00 81.69 168 GLY A N 1
ATOM 1339 C CA . GLY A 1 168 ? 12.085 7.661 -21.260 1.00 81.69 168 GLY A CA 1
ATOM 1340 C C . GLY A 1 168 ? 11.180 7.224 -22.426 1.00 81.69 168 GLY A C 1
ATOM 1341 O O . GLY A 1 168 ? 10.349 8.009 -22.870 1.00 81.69 168 GLY A O 1
ATOM 1342 N N . ALA A 1 169 ? 11.216 5.955 -22.855 1.00 87.81 169 ALA A N 1
ATOM 1343 C CA . ALA A 1 169 ? 10.393 5.469 -23.973 1.00 87.81 169 ALA A CA 1
ATOM 1344 C C . ALA A 1 169 ? 8.865 5.497 -23.726 1.00 87.81 169 ALA A C 1
ATOM 1346 O O . ALA A 1 169 ? 8.091 5.395 -24.673 1.00 87.81 169 ALA A O 1
ATOM 1347 N N . GLY A 1 170 ? 8.414 5.654 -22.474 1.00 88.00 170 GLY A N 1
ATOM 1348 C CA . GLY A 1 170 ? 6.986 5.672 -22.109 1.00 88.00 170 GLY A CA 1
ATOM 1349 C C . GLY A 1 170 ? 6.450 4.370 -21.502 1.00 88.00 170 GLY A C 1
ATOM 1350 O O . GLY A 1 170 ? 5.242 4.165 -21.460 1.00 88.00 170 GLY A O 1
ATOM 1351 N N . LYS A 1 171 ? 7.331 3.486 -21.014 1.00 91.62 171 LYS A N 1
ATOM 1352 C CA . LYS A 1 171 ? 6.938 2.226 -20.353 1.00 91.62 171 LYS A CA 1
ATOM 1353 C C . LYS A 1 171 ? 6.018 2.453 -19.156 1.00 91.62 171 LYS A C 1
ATOM 1355 O O . LYS A 1 171 ? 4.914 1.931 -19.154 1.00 91.62 171 LYS A O 1
ATOM 1360 N N . THR A 1 172 ? 6.435 3.276 -18.195 1.00 89.19 172 THR A N 1
ATOM 1361 C CA . THR A 1 172 ? 5.634 3.573 -17.000 1.00 89.19 172 THR A CA 1
ATOM 1362 C C . THR A 1 172 ? 4.284 4.187 -17.372 1.00 89.19 172 THR A C 1
ATOM 1364 O O . THR A 1 172 ? 3.277 3.801 -16.802 1.00 89.19 172 THR A O 1
ATOM 1367 N N . THR A 1 173 ? 4.219 5.037 -18.405 1.00 91.06 173 THR A N 1
ATOM 1368 C CA . THR A 1 173 ? 2.946 5.560 -18.933 1.00 91.06 173 THR A CA 1
ATOM 1369 C C . THR A 1 173 ? 2.019 4.443 -19.412 1.00 91.06 173 THR A C 1
ATOM 1371 O O . THR A 1 173 ? 0.833 4.447 -19.087 1.00 91.06 173 THR A O 1
ATOM 1374 N N . TRP A 1 174 ? 2.553 3.466 -20.152 1.00 94.56 174 TRP A N 1
ATOM 1375 C CA . TRP A 1 174 ? 1.789 2.286 -20.555 1.00 94.56 174 TRP A CA 1
ATOM 1376 C C . TRP A 1 174 ? 1.328 1.478 -19.337 1.00 94.56 174 TRP A C 1
ATOM 1378 O O . TRP A 1 174 ? 0.160 1.112 -19.265 1.00 94.56 174 TRP A O 1
ATOM 1388 N N . VAL A 1 175 ? 2.212 1.256 -18.357 1.00 94.88 175 VAL A N 1
ATOM 1389 C CA . VAL A 1 175 ? 1.897 0.509 -17.128 1.00 94.88 175 VAL A CA 1
ATOM 1390 C C . VAL A 1 175 ? 0.775 1.182 -16.341 1.00 94.88 175 VAL A C 1
ATOM 1392 O O . VAL A 1 175 ? -0.173 0.502 -15.959 1.00 94.88 175 VAL A O 1
ATOM 1395 N N . THR A 1 176 ? 0.844 2.500 -16.134 1.00 91.88 176 THR A N 1
ATOM 1396 C CA . THR A 1 176 ? -0.192 3.270 -15.433 1.00 91.88 176 THR A CA 1
ATOM 1397 C C . THR A 1 176 ? -1.534 3.165 -16.148 1.00 91.88 176 THR A C 1
ATOM 1399 O O . THR A 1 176 ? -2.541 2.881 -15.506 1.00 91.88 176 THR A O 1
ATOM 1402 N N . LYS A 1 177 ? -1.551 3.322 -17.479 1.00 94.75 177 LYS A N 1
ATOM 1403 C CA . LYS A 1 177 ? -2.775 3.179 -18.277 1.00 94.75 177 LYS A CA 1
ATOM 1404 C C . LYS A 1 177 ? -3.355 1.765 -18.171 1.00 94.75 177 LYS A C 1
ATOM 1406 O O . LYS A 1 177 ? -4.528 1.607 -17.857 1.00 94.75 177 LYS A O 1
ATOM 1411 N N . HIS A 1 178 ? -2.524 0.742 -18.362 1.00 95.44 178 HIS A N 1
ATOM 1412 C CA . HIS A 1 178 ? -2.948 -0.660 -18.304 1.00 95.44 178 HIS A CA 1
ATOM 1413 C C . HIS A 1 178 ? -3.460 -1.057 -16.914 1.00 95.44 178 HIS A C 1
ATOM 1415 O O . HIS A 1 178 ? -4.413 -1.825 -16.801 1.00 95.44 178 HIS A O 1
ATOM 1421 N N . ALA A 1 179 ? -2.858 -0.523 -15.847 1.00 92.00 179 ALA A N 1
ATOM 1422 C CA . ALA A 1 179 ? -3.319 -0.730 -14.478 1.00 92.00 179 ALA A CA 1
ATOM 1423 C C . ALA A 1 179 ? -4.655 -0.023 -14.197 1.00 92.00 179 ALA A C 1
ATOM 1425 O O . ALA A 1 179 ? -5.515 -0.617 -13.552 1.00 92.00 179 ALA A O 1
ATOM 1426 N N . ALA A 1 180 ? -4.855 1.192 -14.718 1.00 90.75 180 ALA A N 1
ATOM 1427 C CA . ALA A 1 180 ? -6.123 1.917 -14.606 1.00 90.75 180 ALA A CA 1
ATOM 1428 C C . ALA A 1 180 ? -7.267 1.220 -15.365 1.00 90.75 180 ALA A C 1
ATOM 1430 O O . ALA A 1 180 ? -8.391 1.178 -14.880 1.00 90.75 180 ALA A O 1
ATOM 1431 N N . GLU A 1 181 ? -6.973 0.612 -16.518 1.00 93.81 181 GLU A N 1
ATOM 1432 C CA . GLU A 1 181 ? -7.925 -0.208 -17.286 1.00 93.81 181 GLU A CA 1
ATOM 1433 C C . GLU A 1 181 ? -8.200 -1.578 -16.634 1.00 93.81 181 GLU A C 1
ATOM 1435 O O . GLU A 1 181 ? -9.165 -2.253 -16.983 1.00 93.81 181 GLU A O 1
ATOM 1440 N N . ASN A 1 182 ? -7.358 -2.009 -15.686 1.00 90.94 182 ASN A N 1
ATOM 1441 C CA . ASN A 1 182 ? -7.464 -3.295 -14.991 1.00 90.94 182 ASN A CA 1
ATOM 1442 C C . ASN A 1 182 ? -7.296 -3.122 -13.464 1.00 90.94 182 ASN A C 1
ATOM 1444 O O . ASN A 1 182 ? -6.351 -3.678 -12.880 1.00 90.94 182 ASN A O 1
ATOM 1448 N N . PRO A 1 183 ? -8.184 -2.361 -12.800 1.00 86.38 183 PRO A N 1
ATOM 1449 C CA . PRO A 1 183 ? -8.013 -1.983 -11.403 1.00 86.38 183 PRO A CA 1
ATOM 1450 C C . PRO A 1 183 ? -7.942 -3.215 -10.491 1.00 86.38 183 PRO A C 1
ATOM 1452 O O . PRO A 1 183 ? -8.725 -4.156 -10.609 1.00 86.38 183 PRO A O 1
ATOM 1455 N N . GLY A 1 184 ? -6.948 -3.238 -9.600 1.00 84.56 184 GLY A N 1
ATOM 1456 C CA . GLY A 1 184 ? -6.717 -4.334 -8.647 1.00 84.56 184 GLY A CA 1
ATOM 1457 C C . GLY A 1 184 ? -6.135 -5.629 -9.238 1.00 84.56 184 GLY A C 1
A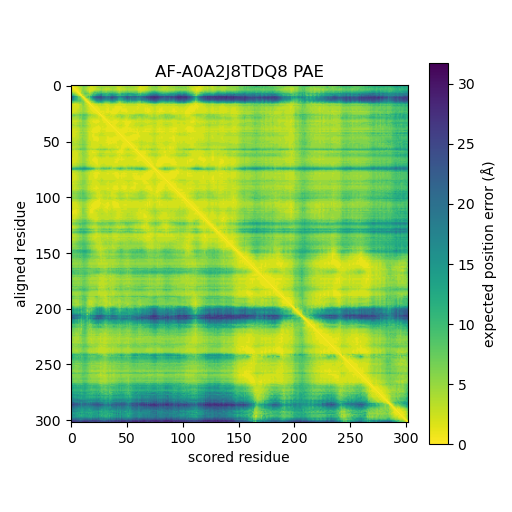TOM 1458 O O . GLY A 1 184 ? -5.778 -6.533 -8.481 1.00 84.56 184 GLY A O 1
ATOM 1459 N N . LYS A 1 185 ? -5.983 -5.744 -10.567 1.00 89.94 185 LYS A N 1
ATOM 1460 C CA . LYS A 1 185 ? -5.491 -6.978 -11.205 1.00 89.94 185 LYS A CA 1
ATOM 1461 C C . LYS A 1 185 ? -3.990 -7.189 -11.025 1.00 89.94 185 LYS A C 1
ATOM 1463 O O . LYS A 1 185 ? -3.567 -8.323 -10.789 1.00 89.94 185 LYS A O 1
ATOM 1468 N N . TYR A 1 186 ? -3.187 -6.137 -11.193 1.00 92.88 186 TYR A N 1
ATOM 1469 C CA . TYR A 1 186 ? -1.730 -6.236 -11.310 1.00 92.88 186 TYR A CA 1
ATOM 1470 C C . TYR A 1 186 ? -0.984 -5.646 -10.116 1.00 92.88 186 TYR A C 1
ATOM 1472 O O . TYR A 1 186 ? -1.296 -4.567 -9.627 1.00 92.88 186 TYR A O 1
ATOM 1480 N N . ASN A 1 187 ? 0.088 -6.330 -9.722 1.00 92.88 187 ASN A N 1
ATOM 1481 C CA . ASN A 1 187 ? 1.073 -5.835 -8.770 1.00 92.88 187 ASN A CA 1
ATOM 1482 C C . ASN A 1 187 ? 2.275 -5.292 -9.549 1.00 92.88 187 ASN A C 1
ATOM 1484 O O . ASN A 1 187 ? 3.002 -6.053 -10.194 1.00 92.88 187 ASN A O 1
ATOM 1488 N N . ILE A 1 188 ? 2.475 -3.977 -9.510 1.00 93.44 188 ILE A N 1
ATOM 1489 C CA . ILE A 1 188 ? 3.549 -3.315 -10.256 1.00 93.44 188 ILE A CA 1
ATOM 1490 C C . ILE A 1 188 ? 4.854 -3.396 -9.459 1.00 93.44 188 ILE A C 1
ATOM 1492 O O . ILE A 1 188 ? 4.921 -3.007 -8.291 1.00 93.44 188 ILE A O 1
ATOM 1496 N N . LEU A 1 189 ? 5.898 -3.905 -10.111 1.00 93.81 189 LEU A N 1
ATOM 1497 C CA . LEU A 1 189 ? 7.248 -4.049 -9.585 1.00 93.81 189 LEU A CA 1
ATOM 1498 C C . LEU A 1 189 ? 8.211 -3.243 -10.458 1.00 93.81 189 LEU A C 1
ATOM 1500 O O . LEU A 1 189 ? 8.660 -3.702 -11.508 1.00 93.81 189 LEU A O 1
ATOM 1504 N N . GLY A 1 190 ? 8.539 -2.041 -10.001 1.00 91.12 190 GLY A N 1
ATOM 1505 C CA . GLY A 1 190 ? 9.516 -1.157 -10.628 1.00 91.12 190 GLY A CA 1
ATOM 1506 C C . GLY A 1 190 ? 10.433 -0.533 -9.585 1.00 91.12 190 GLY A C 1
ATOM 1507 O O . GLY A 1 190 ? 10.109 -0.498 -8.396 1.00 91.12 190 GLY A O 1
ATOM 1508 N N . THR A 1 191 ? 11.596 -0.042 -10.020 1.00 85.06 191 THR A N 1
ATOM 1509 C CA . THR A 1 191 ? 12.550 0.600 -9.100 1.00 85.06 191 THR A CA 1
ATOM 1510 C C . THR A 1 191 ? 11.925 1.845 -8.473 1.00 85.06 191 THR A C 1
ATOM 1512 O O . THR A 1 191 ? 12.044 2.027 -7.268 1.00 85.06 191 THR A O 1
ATOM 1515 N N . ASN A 1 192 ? 11.195 2.640 -9.263 1.00 81.00 192 ASN A N 1
ATOM 1516 C CA . ASN A 1 192 ? 10.494 3.834 -8.782 1.00 81.00 192 ASN A CA 1
ATOM 1517 C C . ASN A 1 192 ? 9.413 3.468 -7.760 1.00 81.00 192 ASN A C 1
ATOM 1519 O O . ASN A 1 192 ? 9.430 3.983 -6.655 1.00 81.00 192 ASN A O 1
ATOM 1523 N N . THR A 1 193 ? 8.584 2.461 -8.053 1.00 83.69 193 THR A N 1
ATOM 1524 C CA . THR A 1 193 ? 7.553 1.980 -7.119 1.00 83.69 193 THR A CA 1
ATOM 1525 C C . THR A 1 193 ? 8.126 1.541 -5.770 1.00 83.69 193 THR A C 1
ATOM 1527 O O . THR A 1 193 ? 7.477 1.686 -4.739 1.00 83.69 193 THR A O 1
ATOM 1530 N N . ILE A 1 194 ? 9.327 0.956 -5.759 1.00 85.19 194 ILE A N 1
ATOM 1531 C CA . ILE A 1 194 ? 10.010 0.580 -4.516 1.00 85.19 194 ILE A CA 1
ATOM 1532 C C . ILE A 1 194 ? 10.590 1.807 -3.825 1.00 85.19 194 ILE A C 1
ATOM 1534 O O . ILE A 1 194 ? 10.457 1.910 -2.613 1.00 85.19 194 ILE A O 1
ATOM 1538 N N . MET A 1 195 ? 11.197 2.729 -4.573 1.00 81.38 195 MET A N 1
ATOM 1539 C CA . MET A 1 195 ? 11.683 3.997 -4.029 1.00 81.38 195 MET A CA 1
ATOM 1540 C C . MET A 1 195 ? 10.560 4.756 -3.321 1.00 81.38 195 MET A C 1
ATOM 1542 O O . MET A 1 195 ? 10.738 5.131 -2.168 1.00 81.38 195 MET A O 1
ATOM 1546 N N . ASP A 1 196 ? 9.395 4.888 -3.954 1.00 80.31 196 ASP A N 1
ATOM 1547 C CA . ASP A 1 196 ? 8.231 5.579 -3.391 1.00 80.31 196 ASP A CA 1
ATOM 1548 C C . ASP A 1 196 ? 7.788 4.953 -2.062 1.00 80.31 196 ASP A C 1
ATOM 1550 O O . ASP A 1 196 ? 7.489 5.664 -1.108 1.00 80.31 196 ASP A O 1
ATOM 1554 N N . LYS A 1 197 ? 7.844 3.618 -1.963 1.00 84.25 197 LYS A N 1
ATOM 1555 C CA . LYS A 1 197 ? 7.517 2.861 -0.741 1.00 84.25 197 LYS A CA 1
ATOM 1556 C C . LYS A 1 197 ? 8.622 2.860 0.311 1.00 84.25 197 LYS A C 1
ATOM 1558 O O . LYS A 1 197 ? 8.351 2.605 1.473 1.00 84.25 197 LYS A O 1
ATOM 1563 N N . MET A 1 198 ? 9.873 3.089 -0.078 1.00 79.62 198 MET A N 1
ATOM 1564 C CA . MET A 1 198 ? 10.996 3.215 0.857 1.00 79.62 198 MET A CA 1
ATOM 1565 C C . MET A 1 198 ? 11.089 4.627 1.449 1.00 79.62 198 MET A C 1
ATOM 1567 O O . MET A 1 198 ? 11.775 4.823 2.453 1.00 79.62 198 MET A O 1
ATOM 1571 N N . MET A 1 199 ? 10.432 5.614 0.832 1.00 76.81 199 MET A N 1
ATOM 1572 C CA . MET A 1 199 ? 10.440 7.000 1.284 1.00 76.81 199 MET A CA 1
ATOM 1573 C C . MET A 1 199 ? 9.444 7.224 2.423 1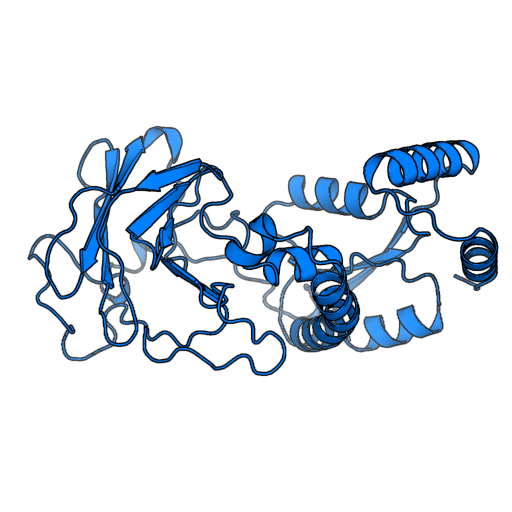.00 76.81 199 MET A C 1
ATOM 1575 O O . MET A 1 199 ? 8.265 7.479 2.205 1.00 76.81 199 MET A O 1
ATOM 1579 N N . VAL A 1 200 ? 9.961 7.200 3.650 1.00 72.31 200 VAL A N 1
ATOM 1580 C CA . VAL A 1 200 ? 9.240 7.640 4.855 1.00 72.31 200 VAL A CA 1
ATOM 1581 C C . VAL A 1 200 ? 8.948 9.144 4.748 1.00 72.31 200 VAL A C 1
ATOM 1583 O O . VAL A 1 200 ? 9.776 9.900 4.228 1.00 72.31 200 VAL A O 1
ATOM 1586 N N . ALA A 1 201 ? 7.812 9.619 5.267 1.00 66.06 201 ALA A N 1
ATOM 1587 C CA . ALA A 1 201 ? 7.417 11.033 5.177 1.00 66.06 201 ALA A CA 1
ATOM 1588 C C . ALA A 1 201 ? 8.496 12.024 5.680 1.00 66.06 201 ALA A C 1
ATOM 1590 O O . ALA A 1 201 ? 8.630 13.125 5.142 1.00 66.06 201 ALA A O 1
ATOM 1591 N N . GLY A 1 202 ? 9.311 11.628 6.669 1.00 59.81 202 GLY A N 1
ATOM 1592 C CA . GLY A 1 202 ? 10.457 12.413 7.149 1.00 59.81 202 GLY A CA 1
ATOM 1593 C C . GLY A 1 202 ? 11.544 12.643 6.087 1.00 59.81 202 GLY A C 1
ATOM 1594 O O . GLY A 1 202 ? 12.122 13.726 6.030 1.00 59.81 202 GLY A O 1
ATOM 1595 N N . PHE A 1 203 ? 11.765 11.675 5.190 1.00 61.50 203 PHE A N 1
ATOM 1596 C CA . PHE A 1 203 ? 12.722 11.783 4.083 1.00 61.50 203 PHE A CA 1
ATOM 1597 C C . PHE A 1 203 ? 12.209 12.650 2.930 1.00 61.50 203 PHE A C 1
ATOM 1599 O O . PHE A 1 203 ? 13.004 13.382 2.342 1.00 61.50 203 PHE A O 1
ATOM 1606 N N . LYS A 1 204 ? 10.900 12.627 2.627 1.00 61.62 204 LYS A N 1
ATOM 1607 C CA . LYS A 1 204 ? 10.309 13.486 1.579 1.00 61.62 204 LYS A CA 1
ATOM 1608 C C . LYS A 1 204 ? 10.556 14.980 1.869 1.00 61.62 204 LYS A C 1
ATOM 1610 O O . LYS A 1 204 ? 10.817 15.747 0.950 1.00 61.62 204 LYS A O 1
ATOM 1615 N N . LYS A 1 205 ? 10.551 15.385 3.148 1.00 55.59 205 LYS A N 1
ATOM 1616 C CA . LYS A 1 205 ? 10.806 16.777 3.578 1.00 55.59 205 LYS A CA 1
ATOM 1617 C C . LYS A 1 205 ? 12.285 17.189 3.538 1.00 55.59 205 LYS A C 1
ATOM 1619 O O . LYS A 1 205 ? 12.571 18.375 3.431 1.00 55.59 205 LYS A O 1
ATOM 1624 N N . GLN A 1 206 ? 13.219 16.237 3.604 1.00 53.53 206 GLN A N 1
ATOM 1625 C CA . GLN A 1 206 ? 14.670 16.486 3.608 1.00 53.53 206 GLN A CA 1
ATOM 1626 C C . GLN A 1 206 ? 15.363 15.993 2.324 1.00 53.53 206 GLN A C 1
ATOM 1628 O O . GLN A 1 206 ? 16.537 15.622 2.341 1.00 53.53 206 GLN A O 1
ATOM 1633 N N . MET A 1 207 ? 14.664 16.029 1.181 1.00 52.09 207 MET A N 1
ATOM 1634 C CA . MET A 1 207 ? 15.214 15.654 -0.135 1.00 52.09 207 MET A CA 1
ATOM 1635 C C . MET A 1 207 ? 16.433 16.475 -0.593 1.00 52.09 207 MET A C 1
ATOM 1637 O O . MET A 1 207 ? 17.054 16.131 -1.596 1.00 52.09 207 MET A O 1
ATOM 1641 N N . ALA A 1 208 ? 16.804 17.525 0.144 1.00 49.78 208 ALA A N 1
ATOM 1642 C CA . ALA A 1 208 ? 18.001 18.323 -0.101 1.00 49.78 208 ALA A CA 1
ATOM 1643 C C . ALA A 1 208 ? 19.324 17.598 0.245 1.00 49.78 208 ALA A C 1
ATOM 1645 O O . ALA A 1 208 ? 20.385 18.056 -0.175 1.00 49.78 208 ALA A O 1
ATOM 1646 N N . ASP A 1 209 ? 19.297 16.475 0.979 1.00 57.12 209 ASP A N 1
ATOM 1647 C CA . ASP A 1 209 ? 20.502 15.688 1.291 1.00 57.12 209 ASP A CA 1
ATOM 1648 C C . ASP A 1 209 ? 20.785 14.629 0.206 1.00 57.12 209 ASP A C 1
ATOM 1650 O O . ASP A 1 209 ? 20.325 13.479 0.246 1.00 57.12 209 ASP A O 1
ATOM 1654 N N . THR A 1 210 ? 21.574 15.034 -0.791 1.00 59.47 210 THR A N 1
ATOM 1655 C CA . THR A 1 210 ? 21.930 14.249 -1.983 1.00 59.47 210 THR A CA 1
ATOM 1656 C C . THR A 1 210 ? 22.587 12.899 -1.650 1.00 59.47 210 THR A C 1
ATOM 1658 O O . THR A 1 210 ? 22.436 11.932 -2.400 1.00 59.47 210 THR A O 1
ATOM 1661 N N . GLY A 1 211 ? 23.298 12.785 -0.520 1.00 63.78 211 GLY A N 1
ATOM 1662 C CA . GLY A 1 211 ? 24.028 11.568 -0.136 1.00 63.78 211 GLY A CA 1
ATOM 1663 C C . GLY A 1 211 ? 23.117 10.412 0.290 1.00 63.78 211 GLY A C 1
ATOM 1664 O O . GLY A 1 211 ? 23.321 9.256 -0.103 1.00 63.78 211 GLY A O 1
ATOM 1665 N N . LYS A 1 212 ? 22.059 10.712 1.050 1.00 64.62 212 LYS A N 1
ATOM 1666 C CA . LYS A 1 212 ? 21.091 9.705 1.524 1.00 64.62 212 LYS A CA 1
ATOM 1667 C C . LYS A 1 212 ? 20.195 9.210 0.397 1.00 64.62 212 LYS A C 1
ATOM 1669 O O . LYS A 1 212 ? 19.976 8.003 0.272 1.00 64.62 212 LYS A O 1
ATOM 1674 N N . LEU A 1 213 ? 19.759 10.121 -0.476 1.00 66.38 213 LEU A N 1
ATOM 1675 C CA . LEU A 1 213 ? 19.010 9.772 -1.681 1.00 66.38 213 LEU A CA 1
ATOM 1676 C C . LEU A 1 213 ? 19.816 8.815 -2.573 1.00 66.38 213 LEU A C 1
ATOM 1678 O O . LEU A 1 213 ? 19.278 7.811 -3.038 1.00 66.38 213 LEU A O 1
ATOM 1682 N N . ASN A 1 214 ? 21.122 9.050 -2.734 1.00 68.19 214 ASN A N 1
ATOM 1683 C CA . ASN A 1 214 ? 22.007 8.156 -3.488 1.00 68.19 214 ASN A CA 1
ATOM 1684 C C . ASN A 1 214 ? 22.091 6.745 -2.884 1.00 68.19 214 ASN A C 1
ATOM 1686 O O . ASN A 1 214 ? 22.082 5.760 -3.624 1.00 68.19 214 ASN A O 1
ATOM 1690 N N . THR A 1 215 ? 22.109 6.622 -1.555 1.00 71.19 215 THR A N 1
ATOM 1691 C CA . THR A 1 215 ? 22.121 5.310 -0.884 1.00 71.19 215 THR A CA 1
ATOM 1692 C C . THR A 1 215 ? 20.828 4.532 -1.144 1.00 71.19 215 THR A C 1
ATOM 1694 O O . THR A 1 215 ? 20.873 3.335 -1.438 1.00 71.19 215 THR A O 1
ATOM 1697 N N . LEU A 1 216 ? 19.670 5.198 -1.085 1.00 71.12 216 LEU A N 1
ATOM 1698 C CA . LEU A 1 216 ? 18.380 4.580 -1.413 1.00 71.12 216 LEU A CA 1
ATOM 1699 C C . LEU A 1 216 ? 18.320 4.168 -2.890 1.00 71.12 216 LEU A C 1
ATOM 1701 O O . LEU A 1 216 ? 17.959 3.029 -3.191 1.00 71.12 216 LEU A O 1
ATOM 1705 N N . LEU A 1 217 ? 18.772 5.043 -3.795 1.00 72.50 217 LEU A N 1
ATOM 1706 C CA . LEU A 1 217 ? 18.836 4.776 -5.235 1.00 72.50 217 LEU A CA 1
ATOM 1707 C C . LEU A 1 217 ? 19.700 3.553 -5.572 1.00 72.50 217 LEU A C 1
ATOM 1709 O O . LEU A 1 217 ? 19.354 2.790 -6.473 1.00 72.50 217 LEU A O 1
ATOM 1713 N N . GLN A 1 218 ? 20.794 3.325 -4.841 1.00 77.44 218 GLN A N 1
ATOM 1714 C CA . GLN A 1 218 ? 21.630 2.133 -5.020 1.00 77.44 218 GLN A CA 1
ATOM 1715 C C . GLN A 1 218 ? 20.976 0.853 -4.480 1.00 77.44 218 GLN A C 1
ATOM 1717 O O . GLN A 1 218 ? 21.198 -0.233 -5.022 1.00 77.44 218 GLN A O 1
ATOM 1722 N N . ARG A 1 219 ? 20.153 0.956 -3.429 1.00 80.19 219 ARG A N 1
ATOM 1723 C CA . ARG A 1 219 ? 19.514 -0.199 -2.778 1.00 80.19 219 ARG A CA 1
ATOM 1724 C C . ARG A 1 219 ? 18.207 -0.629 -3.429 1.00 80.19 219 ARG A C 1
ATOM 1726 O O . ARG A 1 219 ? 17.937 -1.828 -3.472 1.00 80.19 219 ARG A O 1
ATOM 1733 N N . ALA A 1 220 ? 17.411 0.291 -3.969 1.00 82.81 220 ALA A N 1
ATOM 1734 C CA . ALA A 1 220 ? 16.116 -0.046 -4.562 1.00 82.81 220 ALA A CA 1
ATOM 1735 C C . ALA A 1 220 ? 16.190 -1.125 -5.664 1.00 82.81 220 ALA A C 1
ATOM 1737 O O . ALA A 1 220 ? 15.374 -2.050 -5.626 1.00 82.81 220 ALA A O 1
ATOM 1738 N N . PRO A 1 221 ? 17.182 -1.127 -6.582 1.00 84.00 221 PRO A N 1
ATOM 1739 C CA . PRO A 1 221 ? 17.356 -2.224 -7.535 1.00 84.00 221 PRO A CA 1
ATOM 1740 C C . PRO A 1 221 ? 17.625 -3.586 -6.874 1.00 84.00 221 PRO A C 1
ATOM 1742 O O . PRO A 1 221 ? 17.164 -4.613 -7.374 1.00 84.00 221 PRO A O 1
ATOM 1745 N N . GLN A 1 222 ? 18.346 -3.610 -5.748 1.00 85.75 222 GLN A N 1
ATOM 1746 C CA . GLN A 1 222 ? 18.633 -4.837 -4.995 1.00 85.75 222 GLN A CA 1
ATOM 1747 C C . GLN A 1 222 ? 17.369 -5.362 -4.302 1.00 85.75 222 GLN A C 1
ATOM 1749 O O . GLN A 1 222 ? 17.071 -6.556 -4.380 1.00 85.75 222 GLN A O 1
ATOM 1754 N N . CYS A 1 223 ? 16.588 -4.469 -3.684 1.00 87.56 223 CYS A N 1
ATOM 1755 C CA . CYS A 1 223 ? 15.285 -4.813 -3.116 1.00 87.56 223 CYS A CA 1
ATOM 1756 C C . CYS A 1 223 ? 14.338 -5.345 -4.196 1.00 87.56 223 CYS A C 1
ATOM 1758 O O . CYS A 1 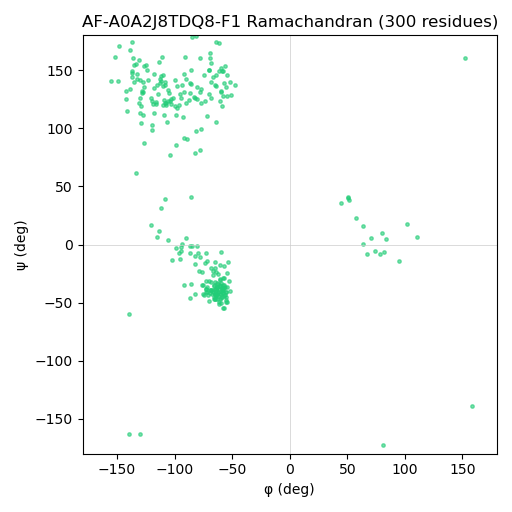223 ? 13.678 -6.360 -3.985 1.00 87.56 223 CYS A O 1
ATOM 1760 N N . LEU A 1 224 ? 14.318 -4.722 -5.378 1.00 90.12 224 LEU A N 1
ATOM 1761 C CA . LEU A 1 224 ? 13.493 -5.161 -6.503 1.00 90.12 224 LEU A CA 1
ATOM 1762 C C . LEU A 1 224 ? 13.804 -6.594 -6.928 1.00 90.12 224 LEU A C 1
ATOM 1764 O O . LEU A 1 224 ? 12.877 -7.360 -7.170 1.00 90.12 224 LEU A O 1
ATOM 1768 N N . GLY A 1 225 ? 15.082 -6.981 -6.965 1.00 91.00 225 GLY A N 1
ATOM 1769 C CA . GLY A 1 225 ? 15.478 -8.367 -7.229 1.00 91.00 225 GLY A CA 1
ATOM 1770 C C . GLY A 1 225 ? 14.803 -9.354 -6.272 1.00 91.00 225 GLY A C 1
ATOM 1771 O O . GLY A 1 225 ? 14.145 -10.293 -6.720 1.00 91.00 225 GLY A O 1
ATOM 1772 N N . LYS A 1 226 ? 14.862 -9.079 -4.964 1.00 92.38 226 LYS A N 1
ATOM 1773 C CA . LYS A 1 226 ? 14.204 -9.906 -3.938 1.00 92.38 226 LYS A CA 1
ATOM 1774 C C . LYS A 1 226 ? 12.679 -9.908 -4.072 1.00 92.38 226 LYS A C 1
ATOM 1776 O O . LYS A 1 226 ? 12.054 -10.959 -3.944 1.00 92.38 226 LYS A O 1
ATOM 1781 N N . PHE A 1 227 ? 12.065 -8.760 -4.362 1.00 93.12 227 PHE A N 1
ATOM 1782 C CA . PHE A 1 227 ? 10.617 -8.686 -4.579 1.00 93.12 227 PHE A CA 1
ATOM 1783 C C . PHE A 1 227 ? 10.170 -9.503 -5.792 1.00 93.12 227 PHE A C 1
ATOM 1785 O O . PHE A 1 227 ? 9.136 -10.159 -5.721 1.00 93.12 227 PHE A O 1
ATOM 1792 N N . ILE A 1 228 ? 10.956 -9.524 -6.871 1.00 94.81 228 ILE A N 1
ATOM 1793 C CA . ILE A 1 228 ? 10.693 -10.359 -8.050 1.00 94.81 228 ILE A CA 1
ATOM 1794 C C . ILE A 1 228 ? 10.764 -11.851 -7.688 1.00 94.81 228 ILE A C 1
ATOM 1796 O O . ILE A 1 228 ? 9.891 -12.621 -8.088 1.00 94.81 228 ILE A O 1
ATOM 1800 N N . GLU A 1 229 ? 11.757 -12.268 -6.900 1.00 95.00 229 GLU A N 1
ATOM 1801 C CA . GLU A 1 229 ? 11.873 -13.657 -6.430 1.00 95.00 229 GLU A CA 1
ATOM 1802 C C . GLU A 1 229 ? 10.687 -14.081 -5.555 1.00 95.00 229 GLU A C 1
ATOM 1804 O O . GLU A 1 229 ? 10.169 -15.190 -5.701 1.00 95.00 229 GLU A O 1
ATOM 1809 N N . ILE A 1 230 ? 10.224 -13.194 -4.668 1.00 95.19 230 ILE A N 1
ATOM 1810 C CA . ILE A 1 230 ? 9.030 -13.429 -3.846 1.00 95.19 230 ILE A CA 1
ATOM 1811 C C . ILE A 1 230 ? 7.785 -13.493 -4.734 1.00 95.19 230 ILE A C 1
ATOM 1813 O O . ILE A 1 230 ? 6.989 -14.422 -4.596 1.00 95.19 230 ILE A O 1
ATOM 1817 N N . ALA A 1 231 ? 7.627 -12.546 -5.661 1.00 95.50 231 ALA A N 1
ATOM 1818 C CA . ALA A 1 231 ? 6.498 -12.468 -6.584 1.00 95.50 231 ALA A CA 1
ATOM 1819 C C . ALA A 1 231 ? 6.334 -13.752 -7.405 1.00 95.50 231 ALA A C 1
ATOM 1821 O O . ALA A 1 231 ? 5.235 -14.295 -7.489 1.00 95.50 231 ALA A O 1
ATOM 1822 N N . ALA A 1 232 ? 7.434 -14.315 -7.906 1.00 96.00 232 ALA A N 1
ATOM 1823 C CA . ALA A 1 232 ? 7.439 -15.564 -8.667 1.00 96.00 232 ALA A CA 1
ATOM 1824 C C . ALA A 1 232 ? 6.902 -16.790 -7.891 1.00 96.00 232 ALA A C 1
ATOM 1826 O O . ALA A 1 232 ? 6.540 -17.809 -8.491 1.00 96.00 232 ALA A O 1
ATOM 1827 N N . ARG A 1 233 ? 6.831 -16.703 -6.555 1.00 94.94 233 ARG A N 1
ATOM 1828 C CA . ARG A 1 233 ? 6.288 -17.741 -5.662 1.00 94.94 233 ARG A CA 1
ATOM 1829 C C . ARG A 1 233 ? 4.840 -17.477 -5.236 1.00 94.94 233 ARG A C 1
ATOM 1831 O O . ARG A 1 233 ? 4.266 -18.293 -4.518 1.00 94.94 233 ARG A O 1
ATOM 1838 N N . LYS A 1 234 ? 4.236 -16.356 -5.637 1.00 95.12 234 LYS A N 1
ATOM 1839 C CA . LYS A 1 234 ? 2.866 -15.970 -5.265 1.00 95.12 234 LYS A CA 1
ATOM 1840 C C . LYS A 1 234 ? 1.929 -16.103 -6.462 1.00 95.12 234 LYS A C 1
ATOM 1842 O O . LYS A 1 234 ? 2.255 -15.672 -7.559 1.00 95.12 234 LYS A O 1
ATOM 1847 N N . LYS A 1 235 ? 0.732 -16.653 -6.242 1.00 95.69 235 LYS A N 1
ATOM 1848 C CA . LYS A 1 235 ? -0.321 -16.734 -7.266 1.00 95.69 235 LYS A CA 1
ATOM 1849 C C . LYS A 1 235 ? -1.013 -15.374 -7.422 1.00 95.69 235 LYS A C 1
ATOM 1851 O O . LYS A 1 235 ? -2.013 -15.103 -6.755 1.00 95.69 235 LYS A O 1
ATOM 1856 N N . ARG A 1 236 ? -0.407 -14.465 -8.185 1.00 96.19 236 ARG A N 1
ATOM 1857 C CA . ARG A 1 236 ? -0.866 -13.088 -8.450 1.00 96.19 236 ARG A CA 1
ATOM 1858 C C . ARG A 1 236 ? -0.368 -12.641 -9.824 1.00 96.19 236 ARG A C 1
ATOM 1860 O O . ARG A 1 236 ? 0.589 -13.214 -10.330 1.00 96.19 236 ARG A O 1
ATOM 1867 N N . ASN A 1 237 ? -0.984 -11.606 -10.394 1.00 96.50 237 ASN A N 1
ATOM 1868 C CA . ASN A 1 237 ? -0.489 -11.009 -11.633 1.00 96.50 237 ASN A CA 1
ATOM 1869 C C . ASN A 1 237 ? 0.509 -9.891 -11.327 1.00 96.50 237 ASN A C 1
ATOM 1871 O O . ASN A 1 237 ? 0.311 -9.120 -10.380 1.00 96.50 237 ASN A O 1
ATOM 1875 N N . PHE A 1 238 ? 1.556 -9.786 -12.142 1.00 97.00 238 PHE A N 1
ATOM 1876 C CA . PHE A 1 238 ? 2.657 -8.848 -11.943 1.00 97.00 238 PHE A CA 1
ATOM 1877 C C . PHE A 1 238 ? 3.001 -8.094 -13.223 1.00 97.00 238 PHE A C 1
ATOM 1879 O O . PHE A 1 238 ? 2.942 -8.650 -14.318 1.00 97.00 238 PHE A O 1
ATOM 1886 N N . ILE A 1 239 ? 3.433 -6.844 -13.071 1.00 97.25 239 ILE A N 1
ATOM 1887 C CA . ILE A 1 239 ? 4.065 -6.070 -14.143 1.00 97.25 239 ILE A CA 1
ATOM 1888 C C . ILE A 1 239 ? 5.472 -5.701 -13.683 1.00 97.25 239 ILE A C 1
ATOM 1890 O O . ILE A 1 239 ? 5.636 -5.089 -12.631 1.00 97.25 239 ILE A O 1
ATOM 1894 N N . LEU A 1 240 ? 6.489 -6.070 -14.460 1.00 96.00 240 LEU A N 1
ATOM 1895 C CA . LEU A 1 240 ? 7.879 -5.698 -14.212 1.00 96.00 240 LEU A CA 1
ATOM 1896 C C . LEU A 1 240 ? 8.194 -4.401 -14.970 1.00 96.00 240 LEU A C 1
ATOM 1898 O O . LEU A 1 240 ? 8.599 -4.446 -16.137 1.00 96.00 240 LEU A O 1
ATOM 1902 N N . ASP A 1 241 ? 8.009 -3.256 -14.309 1.00 93.06 241 ASP A N 1
ATOM 1903 C CA . ASP A 1 241 ? 8.274 -1.928 -14.875 1.00 93.06 241 ASP A CA 1
ATOM 1904 C C . ASP A 1 241 ? 9.766 -1.574 -14.773 1.00 93.06 241 ASP A C 1
ATOM 1906 O O . ASP A 1 241 ? 10.237 -0.873 -13.873 1.00 93.06 241 ASP A O 1
ATOM 1910 N N . GLN A 1 242 ? 10.545 -2.143 -15.691 1.00 86.94 242 GLN A N 1
ATOM 1911 C CA . GLN A 1 242 ? 11.965 -1.857 -15.879 1.00 86.94 242 GLN A CA 1
ATOM 1912 C C . GLN A 1 242 ? 12.282 -1.730 -17.373 1.00 86.94 242 GLN A C 1
ATOM 1914 O O . GLN A 1 242 ? 11.431 -1.937 -18.230 1.00 86.94 242 GLN A O 1
ATOM 1919 N N . THR A 1 243 ? 13.516 -1.361 -17.716 1.00 79.81 243 THR A N 1
ATOM 1920 C CA . THR A 1 243 ? 13.954 -1.207 -19.115 1.00 79.81 243 THR A CA 1
ATOM 1921 C C . THR A 1 243 ? 14.125 -2.536 -19.845 1.00 79.81 243 THR A C 1
ATOM 1923 O O . THR A 1 243 ? 13.794 -2.615 -21.020 1.00 79.81 243 THR A O 1
ATOM 1926 N N . ASN A 1 244 ? 14.632 -3.567 -19.159 1.00 82.06 244 ASN A N 1
ATOM 1927 C CA . ASN A 1 244 ? 14.804 -4.940 -19.662 1.00 82.06 244 ASN A CA 1
ATOM 1928 C C . ASN A 1 244 ? 15.397 -5.049 -21.084 1.00 82.06 244 ASN A C 1
ATOM 1930 O O . ASN A 1 244 ? 15.070 -5.964 -21.828 1.00 82.06 244 ASN A O 1
ATOM 1934 N N . VAL A 1 245 ? 16.320 -4.151 -21.438 1.00 82.56 245 VAL A N 1
ATOM 1935 C CA . VAL A 1 245 ? 16.952 -4.067 -22.773 1.00 82.56 245 VAL A CA 1
ATOM 1936 C C . VAL A 1 245 ? 17.960 -5.189 -23.066 1.00 82.56 245 VAL A C 1
ATOM 1938 O O . VAL A 1 245 ? 18.468 -5.283 -24.167 1.00 82.56 245 VAL A O 1
ATOM 1941 N N . SER A 1 246 ? 18.282 -6.034 -22.082 1.00 86.81 246 SER A N 1
ATOM 1942 C CA . SER A 1 246 ? 19.233 -7.140 -22.241 1.00 86.81 246 SER A CA 1
ATOM 1943 C C . SER A 1 246 ? 18.500 -8.477 -22.267 1.00 86.81 246 SER A C 1
ATOM 1945 O O . SER A 1 246 ? 17.912 -8.865 -21.251 1.00 86.81 246 SER A O 1
ATOM 1947 N N . ALA A 1 247 ? 18.624 -9.228 -23.365 1.00 87.00 247 ALA A N 1
ATOM 1948 C CA . ALA A 1 247 ? 18.046 -10.566 -23.504 1.00 87.00 247 ALA A CA 1
ATOM 1949 C C . ALA A 1 247 ? 18.466 -11.528 -22.372 1.00 87.00 247 ALA A C 1
ATOM 1951 O O . ALA A 1 247 ? 17.666 -12.321 -21.871 1.00 87.00 247 ALA A O 1
ATOM 1952 N N . ALA A 1 248 ? 19.710 -11.434 -21.888 1.00 88.12 248 ALA A N 1
ATOM 1953 C CA . ALA A 1 248 ? 20.175 -12.230 -20.750 1.00 88.12 248 ALA A CA 1
ATOM 1954 C C . ALA A 1 248 ? 19.425 -11.881 -19.449 1.00 88.12 248 ALA A C 1
ATOM 1956 O O . ALA A 1 248 ? 19.018 -12.771 -18.697 1.00 88.12 248 ALA A O 1
ATOM 1957 N N . ALA A 1 249 ? 19.201 -10.588 -19.189 1.00 86.19 249 ALA A N 1
ATOM 1958 C CA . ALA A 1 249 ? 18.449 -10.134 -18.021 1.00 86.19 249 ALA A CA 1
ATOM 1959 C C . ALA A 1 249 ? 16.961 -10.508 -18.111 1.00 86.19 249 ALA A C 1
ATOM 1961 O O . ALA A 1 249 ? 16.377 -10.909 -17.101 1.00 86.19 249 ALA A O 1
ATOM 1962 N N . GLN A 1 250 ? 16.372 -10.413 -19.307 1.00 92.50 250 GLN A N 1
ATOM 1963 C CA . GLN A 1 250 ? 15.008 -10.855 -19.597 1.00 92.50 250 GLN A CA 1
ATOM 1964 C C . GLN A 1 250 ? 14.836 -12.346 -19.283 1.00 92.50 250 GLN A C 1
ATOM 1966 O O . GLN A 1 250 ? 13.990 -12.707 -18.462 1.00 92.50 250 GLN A O 1
ATOM 1971 N N . ARG A 1 251 ? 15.693 -13.209 -19.857 1.00 92.50 251 ARG A N 1
ATOM 1972 C CA . ARG A 1 251 ? 15.675 -14.662 -19.618 1.00 92.50 251 ARG A CA 1
ATOM 1973 C C . ARG A 1 251 ? 15.781 -14.985 -18.133 1.00 92.50 251 ARG A C 1
ATOM 1975 O O . ARG A 1 251 ? 14.936 -15.705 -17.611 1.00 92.50 251 ARG A O 1
ATOM 1982 N N . ARG A 1 252 ? 16.753 -14.392 -17.429 1.00 92.00 252 ARG A N 1
ATOM 1983 C CA . ARG A 1 252 ? 16.942 -14.614 -15.985 1.00 92.00 252 ARG A CA 1
ATOM 1984 C C . ARG A 1 252 ? 15.673 -14.320 -15.182 1.00 92.00 252 ARG A C 1
ATOM 1986 O O . ARG A 1 252 ? 15.305 -15.119 -14.329 1.00 92.00 252 ARG A O 1
ATOM 1993 N N . LYS A 1 253 ? 14.995 -13.198 -15.454 1.00 93.31 253 LYS A N 1
ATOM 1994 C CA . LYS A 1 253 ? 13.762 -12.817 -14.743 1.00 93.31 253 LYS A CA 1
ATOM 1995 C C . LYS A 1 253 ? 12.594 -13.722 -15.110 1.00 93.31 253 LYS A C 1
ATOM 1997 O O . LYS A 1 253 ? 11.927 -14.232 -14.219 1.00 93.31 253 LYS A O 1
ATOM 2002 N N . MET A 1 254 ? 12.360 -13.949 -16.400 1.00 95.31 254 MET A N 1
ATOM 2003 C CA . MET A 1 254 ? 11.228 -14.752 -16.867 1.00 95.31 254 MET A CA 1
ATOM 2004 C C . MET A 1 254 ? 11.332 -16.218 -16.432 1.00 95.31 254 MET A C 1
ATOM 2006 O O . MET A 1 254 ? 10.309 -16.823 -16.112 1.00 95.31 254 MET A O 1
ATOM 2010 N N . CYS A 1 255 ? 12.545 -16.777 -16.323 1.00 95.94 255 CYS A N 1
ATOM 2011 C CA . CYS A 1 255 ? 12.758 -18.127 -15.794 1.00 95.94 255 CYS A CA 1
ATOM 2012 C C . CYS A 1 255 ? 12.178 -18.316 -14.384 1.00 95.94 255 CYS A C 1
ATOM 2014 O O . CYS A 1 255 ? 11.604 -19.371 -14.119 1.00 95.94 255 CYS A O 1
ATOM 2016 N N . LEU A 1 256 ? 12.237 -17.297 -13.513 1.00 96.94 256 LEU A N 1
ATOM 2017 C CA . LEU A 1 256 ? 11.664 -17.363 -12.159 1.00 96.94 256 LEU A CA 1
ATOM 2018 C C . LEU A 1 256 ? 10.148 -17.605 -12.191 1.00 96.94 256 LEU A C 1
ATOM 2020 O O . LEU A 1 256 ? 9.612 -18.364 -11.386 1.00 96.94 256 LEU A O 1
ATOM 2024 N N . PHE A 1 257 ? 9.457 -17.032 -13.175 1.00 97.44 257 PHE A N 1
ATOM 2025 C CA . PHE A 1 257 ? 8.013 -17.171 -13.367 1.00 97.44 257 PHE A CA 1
ATOM 2026 C C . PHE A 1 257 ? 7.657 -18.430 -14.174 1.00 97.44 257 PHE A C 1
ATOM 2028 O O . PHE A 1 257 ? 6.825 -18.404 -15.080 1.00 97.44 257 PHE A O 1
ATOM 2035 N N . ALA A 1 258 ? 8.326 -19.555 -13.908 1.00 96.38 258 ALA A N 1
ATOM 2036 C CA . ALA A 1 258 ? 7.946 -20.855 -14.466 1.00 96.38 258 ALA A CA 1
ATOM 2037 C C . ALA A 1 258 ? 6.508 -21.214 -14.089 1.00 96.38 258 ALA A C 1
ATOM 2039 O O . ALA A 1 258 ? 6.140 -21.168 -12.913 1.00 96.38 258 ALA A O 1
ATOM 2040 N N . GLY A 1 259 ? 5.710 -21.552 -15.101 1.00 95.94 259 GLY A N 1
ATOM 2041 C CA . GLY A 1 259 ? 4.293 -21.865 -14.957 1.00 95.94 259 GLY A CA 1
ATOM 2042 C C . GLY A 1 259 ? 3.357 -20.657 -14.939 1.00 95.94 259 GLY A C 1
ATOM 2043 O O . GLY A 1 259 ? 2.183 -20.878 -14.717 1.00 95.94 259 GLY A O 1
ATOM 2044 N N . PHE A 1 260 ? 3.834 -19.425 -15.147 1.00 98.19 260 PHE A N 1
ATOM 2045 C CA . PHE A 1 260 ? 2.978 -18.257 -15.415 1.00 98.19 260 PHE A CA 1
ATOM 2046 C C . PHE A 1 260 ? 2.758 -18.081 -16.923 1.00 98.19 260 PHE A C 1
ATOM 2048 O O . PHE A 1 260 ? 3.593 -18.503 -17.729 1.00 98.19 260 PHE A O 1
ATOM 2055 N N . GLN A 1 261 ? 1.721 -17.334 -17.300 1.00 97.81 261 GLN A N 1
ATOM 2056 C CA . GLN A 1 261 ? 1.637 -16.692 -18.611 1.00 97.81 261 GLN A CA 1
ATOM 2057 C C . GLN A 1 261 ? 2.633 -15.532 -18.657 1.00 97.81 261 GLN A C 1
ATOM 2059 O O . GLN A 1 261 ? 2.477 -14.528 -17.961 1.00 97.81 261 GLN A O 1
ATOM 2064 N N . ARG A 1 262 ? 3.687 -15.678 -19.459 1.00 97.38 262 ARG A N 1
ATOM 2065 C CA . ARG A 1 262 ? 4.743 -14.671 -19.601 1.00 97.38 262 ARG A CA 1
ATOM 2066 C C . ARG A 1 262 ? 4.464 -13.835 -20.840 1.00 97.38 262 ARG A C 1
ATOM 2068 O O . ARG A 1 262 ? 4.468 -14.370 -21.945 1.00 97.38 262 ARG A O 1
ATOM 2075 N N . LYS A 1 263 ? 4.246 -12.537 -20.660 1.00 96.75 263 LYS A N 1
ATOM 2076 C CA . LYS A 1 263 ? 4.034 -11.581 -21.750 1.00 96.75 263 LYS A CA 1
ATOM 2077 C C . LYS A 1 263 ? 5.139 -10.535 -21.744 1.00 96.75 263 LYS A C 1
ATOM 2079 O O . LYS A 1 263 ? 5.634 -10.149 -20.687 1.00 96.75 263 LYS A O 1
ATOM 2084 N N . ALA A 1 264 ? 5.511 -10.065 -22.926 1.00 95.38 264 ALA A N 1
ATOM 2085 C CA . ALA A 1 264 ? 6.436 -8.955 -23.094 1.00 95.38 264 ALA A CA 1
ATOM 2086 C C . ALA A 1 264 ? 5.717 -7.809 -23.805 1.00 95.38 264 ALA A C 1
ATOM 2088 O O . ALA A 1 264 ? 5.014 -8.034 -24.788 1.00 95.38 264 ALA A O 1
ATOM 2089 N N . VAL A 1 265 ? 5.900 -6.588 -23.306 1.00 96.12 265 VAL A N 1
ATOM 2090 C CA . VAL A 1 265 ? 5.412 -5.367 -23.952 1.00 96.12 265 VAL A CA 1
ATOM 2091 C C . VAL A 1 265 ? 6.618 -4.518 -24.304 1.00 96.12 265 VAL A C 1
ATOM 2093 O O . VAL A 1 265 ? 7.328 -4.029 -23.422 1.00 96.12 265 VAL A O 1
ATOM 2096 N N . VAL A 1 266 ? 6.853 -4.363 -25.605 1.00 94.06 266 VAL A N 1
ATOM 2097 C CA . VAL A 1 266 ? 7.967 -3.585 -26.146 1.00 94.06 266 VAL A CA 1
ATOM 2098 C C . VAL A 1 266 ? 7.471 -2.185 -26.478 1.00 94.06 266 VAL A C 1
ATOM 2100 O O . VAL A 1 266 ? 6.568 -2.012 -27.293 1.00 94.06 266 VAL A O 1
ATOM 2103 N N . VAL A 1 267 ? 8.064 -1.177 -25.845 1.00 92.19 267 VAL A N 1
ATOM 2104 C CA . VAL A 1 267 ? 7.745 0.232 -26.083 1.00 92.19 267 VAL A CA 1
ATOM 2105 C C . VAL A 1 267 ? 8.882 0.865 -26.876 1.00 92.19 267 VAL A C 1
ATOM 2107 O O . VAL A 1 267 ? 9.955 1.139 -26.334 1.00 92.19 267 VAL A O 1
ATOM 2110 N N . CYS A 1 268 ? 8.627 1.097 -28.163 1.00 90.25 268 CYS A N 1
ATOM 2111 C CA . CYS A 1 268 ? 9.565 1.694 -29.109 1.00 90.25 268 CYS A CA 1
ATOM 2112 C C . CYS A 1 268 ? 8.899 2.902 -29.799 1.00 90.25 268 CYS A C 1
ATOM 2114 O O . CYS A 1 268 ? 8.222 2.731 -30.813 1.00 90.25 268 CYS A O 1
ATOM 2116 N N . PRO A 1 269 ? 8.986 4.113 -29.214 1.00 87.94 269 PRO A N 1
ATOM 2117 C CA . PRO A 1 269 ? 8.511 5.326 -29.876 1.00 87.94 269 PRO A CA 1
ATOM 2118 C C . PRO A 1 269 ? 9.412 5.686 -31.067 1.00 87.94 269 PRO A C 1
ATOM 2120 O O . PRO A 1 269 ? 10.540 5.202 -31.168 1.00 87.94 269 PRO A O 1
ATOM 2123 N N . LYS A 1 270 ? 8.938 6.581 -31.942 1.00 88.62 270 LYS A N 1
ATOM 2124 C CA . LYS A 1 270 ? 9.787 7.175 -32.986 1.00 88.62 270 LYS A CA 1
ATOM 2125 C C . LYS A 1 270 ? 10.937 7.953 -32.336 1.00 88.62 270 LYS A C 1
ATOM 2127 O O . LYS A 1 270 ? 10.762 8.513 -31.253 1.00 88.62 270 LYS A O 1
ATOM 2132 N N . ASP A 1 271 ? 12.093 8.020 -32.999 1.00 84.69 271 ASP A N 1
ATOM 2133 C CA . ASP A 1 271 ? 13.284 8.688 -32.447 1.00 84.69 271 ASP A CA 1
ATOM 2134 C C . ASP A 1 271 ? 13.023 10.164 -32.095 1.00 84.69 271 ASP A C 1
ATOM 2136 O O . ASP A 1 271 ? 13.490 10.637 -31.061 1.00 84.69 271 ASP A O 1
ATOM 2140 N N . GLU A 1 272 ? 12.229 10.878 -32.897 1.00 85.44 272 GLU A N 1
ATOM 2141 C CA . GLU A 1 272 ? 11.867 12.275 -32.618 1.00 85.44 272 GLU A CA 1
ATOM 2142 C C . GLU A 1 272 ? 11.011 12.410 -31.348 1.00 85.44 272 GLU A C 1
ATOM 2144 O O . GLU A 1 272 ? 11.330 13.211 -30.467 1.00 85.44 272 GLU A O 1
ATOM 2149 N N . ASP A 1 273 ? 10.000 11.550 -31.177 1.00 84.56 273 ASP A N 1
ATOM 2150 C CA . ASP A 1 273 ? 9.182 11.510 -29.957 1.00 84.56 273 ASP A CA 1
ATOM 2151 C C . ASP A 1 273 ? 10.028 11.131 -28.730 1.00 84.56 273 ASP A C 1
ATOM 2153 O O . ASP A 1 273 ? 9.818 11.636 -27.624 1.00 84.56 273 ASP A O 1
ATOM 2157 N N . TYR A 1 274 ? 10.997 10.228 -28.909 1.00 84.56 274 TYR A N 1
ATOM 2158 C CA . TYR A 1 274 ? 11.918 9.808 -27.856 1.00 84.56 274 TYR A CA 1
ATOM 2159 C C . TYR A 1 274 ? 12.824 10.954 -27.397 1.00 84.56 274 TYR A C 1
ATOM 2161 O O . TYR A 1 274 ? 12.956 11.174 -26.189 1.00 84.56 274 TYR A O 1
ATOM 2169 N N . LYS A 1 275 ? 13.422 11.697 -28.338 1.00 82.75 275 LYS A N 1
ATOM 2170 C CA . LYS A 1 275 ? 14.266 12.865 -28.042 1.00 82.75 275 LYS A CA 1
ATOM 2171 C C . LYS A 1 275 ? 13.478 13.921 -27.278 1.00 82.75 275 LYS A C 1
ATOM 2173 O O . LYS A 1 275 ? 13.903 14.312 -26.195 1.00 82.75 275 LYS A O 1
ATOM 2178 N N . GLN A 1 276 ? 12.294 14.292 -27.772 1.00 82.94 276 GLN A N 1
ATOM 2179 C CA . GLN A 1 276 ? 11.427 15.274 -27.112 1.00 82.94 276 GLN A CA 1
ATOM 2180 C C . GLN A 1 276 ? 11.066 14.858 -25.680 1.00 82.94 276 GLN A C 1
ATOM 2182 O O . GLN A 1 276 ? 11.142 15.661 -24.752 1.00 82.94 276 GLN A O 1
ATOM 2187 N N . ARG A 1 277 ? 10.705 13.585 -25.469 1.00 80.94 277 ARG A N 1
ATOM 2188 C CA . ARG A 1 277 ? 10.373 13.066 -24.130 1.00 80.94 277 ARG A CA 1
ATOM 2189 C C . ARG A 1 277 ? 11.572 13.045 -23.197 1.00 80.94 277 ARG A C 1
ATOM 2191 O O . ARG A 1 277 ? 11.418 13.354 -22.019 1.00 80.94 277 ARG A O 1
ATOM 2198 N N . THR A 1 278 ? 12.739 12.659 -23.702 1.00 77.50 278 THR A N 1
ATOM 2199 C CA . THR A 1 278 ? 13.968 12.591 -22.903 1.00 77.50 278 THR A CA 1
ATOM 2200 C C . THR A 1 278 ? 14.412 13.989 -22.495 1.00 77.50 278 THR A C 1
ATOM 2202 O O . THR A 1 278 ? 14.691 14.202 -21.321 1.00 77.50 278 THR A O 1
ATOM 2205 N N . GLN A 1 279 ? 14.351 14.954 -23.415 1.00 77.56 279 GLN A N 1
ATOM 2206 C CA . GLN A 1 279 ? 14.645 16.358 -23.140 1.00 77.56 279 GLN A CA 1
ATOM 2207 C C . GLN A 1 279 ? 13.688 16.941 -22.095 1.00 77.56 279 GLN A C 1
ATOM 2209 O O . GLN A 1 279 ? 14.136 17.426 -21.061 1.00 77.56 279 GLN A O 1
ATOM 2214 N N . LYS A 1 280 ? 12.371 16.782 -22.285 1.00 77.38 280 LYS A N 1
ATOM 2215 C CA . LYS A 1 280 ? 11.369 17.232 -21.306 1.00 77.38 280 LYS A CA 1
ATOM 2216 C C . LYS A 1 280 ? 11.577 16.588 -19.932 1.00 77.38 280 LYS A C 1
ATOM 2218 O O . LYS A 1 280 ? 11.376 17.222 -18.903 1.00 77.38 280 LYS A O 1
ATOM 2223 N N . LYS A 1 281 ? 11.980 15.316 -19.900 1.00 71.81 281 LYS A N 1
ATOM 2224 C CA . LYS A 1 281 ? 12.285 14.608 -18.655 1.00 71.81 281 LYS A CA 1
ATOM 2225 C C . LYS A 1 281 ? 13.553 15.148 -17.986 1.00 71.81 281 LYS A C 1
ATOM 2227 O O . LYS A 1 281 ? 13.551 15.318 -16.772 1.00 71.81 281 LYS A O 1
ATOM 2232 N N . ALA A 1 282 ? 14.603 15.430 -18.752 1.00 72.94 282 ALA A N 1
ATOM 2233 C CA . ALA A 1 282 ? 15.838 16.017 -18.241 1.00 72.94 282 ALA A CA 1
ATOM 2234 C C . ALA A 1 282 ? 15.610 17.435 -17.690 1.00 72.94 282 ALA A C 1
ATOM 2236 O O . ALA A 1 282 ? 16.146 17.762 -16.636 1.00 72.94 282 ALA A O 1
ATOM 2237 N N . GLU A 1 283 ? 14.759 18.233 -18.341 1.00 69.94 283 GLU A N 1
ATOM 2238 C CA . GLU A 1 283 ? 14.356 19.570 -17.883 1.00 69.94 283 GLU A CA 1
ATOM 2239 C C . GLU A 1 283 ? 13.581 19.526 -16.555 1.00 69.94 283 GLU A C 1
ATOM 2241 O O . GLU A 1 283 ? 13.784 20.380 -15.697 1.00 69.94 283 GLU A O 1
ATOM 2246 N N . VAL A 1 284 ? 12.723 18.517 -16.359 1.00 63.84 284 VAL A N 1
ATOM 2247 C CA . VAL A 1 284 ? 11.904 18.365 -15.141 1.00 63.84 284 VAL A CA 1
ATOM 2248 C C . VAL A 1 284 ? 12.669 17.700 -13.990 1.00 63.84 284 VAL A C 1
ATOM 2250 O O . VAL A 1 284 ? 12.545 18.121 -12.845 1.00 63.84 284 VAL A O 1
ATOM 2253 N N . GLU A 1 285 ? 13.443 16.646 -14.263 1.00 63.38 285 GLU A N 1
ATOM 2254 C CA . GLU A 1 285 ? 14.122 15.841 -13.232 1.00 63.38 285 GLU A CA 1
ATOM 2255 C C . GLU A 1 285 ? 15.587 16.253 -12.997 1.00 63.38 285 GLU A C 1
ATOM 2257 O O . GLU A 1 285 ? 16.241 15.713 -12.100 1.00 63.38 285 GLU A O 1
ATOM 2262 N N . GLY A 1 286 ? 16.135 17.162 -13.811 1.00 54.62 286 GLY A N 1
ATOM 2263 C CA . GLY A 1 286 ? 17.530 17.614 -13.734 1.00 54.62 286 GLY A CA 1
ATOM 2264 C C . GLY A 1 286 ? 18.565 16.514 -14.005 1.00 54.62 286 GLY A C 1
ATOM 2265 O O . GLY A 1 286 ? 19.732 16.655 -13.638 1.00 54.62 286 GLY A O 1
ATOM 2266 N N . LYS A 1 287 ? 18.149 15.385 -14.593 1.00 60.28 287 LYS A N 1
ATOM 2267 C CA . LYS A 1 287 ? 18.996 14.218 -14.866 1.00 60.28 287 LYS A CA 1
ATOM 2268 C C . LYS A 1 287 ? 18.883 13.817 -16.325 1.00 60.28 287 LYS A C 1
ATOM 2270 O O . LYS A 1 287 ? 17.854 13.286 -16.740 1.00 60.28 287 LYS A O 1
ATOM 2275 N N . ASP A 1 288 ? 19.971 14.007 -17.061 1.00 60.53 288 ASP A N 1
ATOM 2276 C CA . ASP A 1 288 ? 20.106 13.492 -18.417 1.00 60.53 288 ASP A CA 1
ATOM 2277 C C . ASP A 1 288 ? 20.922 12.193 -18.429 1.00 60.53 288 ASP A C 1
ATOM 2279 O O . ASP A 1 288 ? 21.878 12.015 -17.666 1.00 60.53 288 ASP A O 1
ATOM 2283 N N . LEU A 1 289 ? 20.512 11.248 -19.271 1.00 64.88 289 LEU A N 1
ATOM 2284 C CA . LEU A 1 289 ? 21.232 9.994 -19.458 1.00 64.88 289 LEU A CA 1
ATOM 2285 C C . LEU A 1 289 ? 22.300 10.204 -20.532 1.00 64.88 289 LEU A C 1
ATOM 2287 O O . LEU A 1 289 ? 21.947 10.549 -21.656 1.00 64.88 289 LEU A O 1
ATOM 2291 N N . PRO A 1 290 ? 23.586 9.929 -20.245 1.00 71.12 290 PRO A N 1
ATOM 2292 C CA . PRO A 1 290 ? 24.642 10.128 -21.226 1.00 71.12 290 PRO A CA 1
ATOM 2293 C C . PRO A 1 290 ? 24.373 9.366 -22.526 1.00 71.12 290 PRO A C 1
ATOM 2295 O O . PRO A 1 290 ? 24.052 8.173 -22.504 1.00 71.12 290 PRO A O 1
ATOM 2298 N N . GLU A 1 291 ? 24.579 10.027 -23.662 1.00 72.00 291 GLU A N 1
ATOM 2299 C CA . GLU A 1 291 ? 24.283 9.476 -24.989 1.00 72.00 291 GLU A CA 1
ATOM 2300 C C . GLU A 1 291 ? 24.988 8.134 -25.245 1.00 72.00 291 GLU A C 1
ATOM 2302 O O . GLU A 1 291 ? 24.371 7.180 -25.721 1.00 72.00 291 GLU A O 1
ATOM 2307 N N . HIS A 1 292 ? 26.249 7.996 -24.820 1.00 74.62 292 HIS A N 1
ATOM 2308 C CA . HIS A 1 292 ? 26.999 6.740 -24.934 1.00 74.62 292 HIS A CA 1
ATOM 2309 C C . HIS A 1 292 ? 26.326 5.567 -24.193 1.00 74.62 292 HIS A C 1
ATOM 2311 O O . HIS A 1 292 ? 26.399 4.421 -24.642 1.00 74.62 292 HIS A O 1
ATOM 2317 N N . ALA A 1 293 ? 25.648 5.827 -23.069 1.00 73.62 293 ALA A N 1
ATOM 2318 C CA . ALA A 1 293 ? 24.923 4.806 -22.320 1.00 73.62 293 ALA A CA 1
ATOM 2319 C C . ALA A 1 293 ? 23.646 4.387 -23.060 1.00 73.62 293 ALA A C 1
ATOM 2321 O O . ALA A 1 293 ? 23.323 3.199 -23.099 1.00 73.62 293 ALA A O 1
ATOM 2322 N N . VAL A 1 294 ? 22.955 5.340 -23.693 1.00 75.06 294 VAL A N 1
ATOM 2323 C CA . VAL A 1 294 ? 21.781 5.072 -24.538 1.00 75.06 294 VAL A CA 1
ATOM 2324 C C . VAL A 1 294 ? 22.179 4.262 -25.770 1.00 75.06 294 VAL A C 1
ATOM 2326 O O . VAL A 1 294 ? 21.546 3.248 -26.056 1.00 75.06 294 VAL A O 1
ATOM 2329 N N . LEU A 1 295 ? 23.256 4.646 -26.459 1.00 76.88 295 LEU A N 1
ATOM 2330 C CA . LEU A 1 295 ? 23.783 3.923 -27.621 1.00 76.88 295 LEU A CA 1
ATOM 2331 C C . LEU A 1 295 ? 24.201 2.496 -27.258 1.00 76.88 295 LEU A C 1
ATOM 2333 O O . LEU A 1 295 ? 23.844 1.552 -27.961 1.00 76.88 295 LEU A O 1
ATOM 2337 N N . LYS A 1 296 ? 24.861 2.312 -26.108 1.00 77.31 296 LYS A N 1
ATOM 2338 C CA . LYS A 1 296 ? 25.179 0.978 -25.585 1.00 77.31 296 LYS A CA 1
ATOM 2339 C C . LYS A 1 296 ? 23.924 0.131 -25.361 1.00 77.31 296 LYS A C 1
ATOM 2341 O O . LYS A 1 296 ? 23.961 -1.062 -25.630 1.00 77.31 296 LYS A O 1
ATOM 2346 N N . MET A 1 297 ? 22.828 0.720 -24.872 1.00 78.50 297 MET A N 1
ATOM 2347 C CA . MET A 1 297 ? 21.551 0.010 -24.708 1.00 78.50 297 MET A CA 1
ATOM 2348 C C . MET A 1 297 ? 20.863 -0.278 -26.047 1.00 78.50 297 MET A C 1
ATOM 2350 O O . MET A 1 297 ? 20.282 -1.347 -26.185 1.00 78.50 297 MET A O 1
ATOM 2354 N N . LYS A 1 298 ? 20.944 0.634 -27.029 1.00 75.25 298 LYS A N 1
ATOM 2355 C CA . LYS A 1 298 ? 20.435 0.415 -28.397 1.00 75.25 298 LYS A CA 1
ATOM 2356 C C . LYS A 1 298 ? 21.169 -0.729 -29.108 1.00 75.25 298 LYS A C 1
ATOM 2358 O O . LYS A 1 298 ? 20.552 -1.433 -29.894 1.00 75.25 298 LYS A O 1
ATOM 2363 N N . GLY A 1 299 ? 22.458 -0.920 -28.819 1.00 69.50 299 GLY A N 1
ATOM 2364 C CA . GLY A 1 299 ? 23.273 -2.005 -29.372 1.00 69.50 299 GLY A CA 1
ATOM 2365 C C . GLY A 1 299 ? 23.110 -3.365 -28.681 1.00 69.50 299 GLY A C 1
ATOM 2366 O O . GLY A 1 299 ? 23.775 -4.317 -29.080 1.00 69.50 299 GLY A O 1
ATOM 2367 N N . MET A 1 300 ? 22.281 -3.479 -27.635 1.00 74.12 300 MET A N 1
ATOM 2368 C CA . MET A 1 300 ? 21.949 -4.780 -27.050 1.00 74.12 300 MET A CA 1
ATOM 2369 C C . MET A 1 300 ? 20.868 -5.444 -27.905 1.00 74.12 300 MET A C 1
ATOM 2371 O O . MET A 1 300 ? 19.817 -4.850 -28.126 1.00 74.12 300 MET A O 1
ATOM 2375 N N . GLU A 1 301 ? 21.111 -6.670 -28.371 1.00 55.75 301 GLU A N 1
ATOM 2376 C CA . GLU A 1 301 ? 20.072 -7.460 -29.040 1.00 55.75 301 GLU A CA 1
ATOM 2377 C C . GLU A 1 301 ? 18.903 -7.702 -28.067 1.00 55.75 301 GLU A C 1
ATOM 2379 O O . GLU A 1 301 ? 19.105 -8.191 -26.943 1.00 55.75 301 GLU A O 1
ATOM 2384 N N . PHE A 1 302 ? 17.705 -7.281 -28.491 1.00 52.19 302 PHE A N 1
ATOM 2385 C CA . PHE A 1 302 ? 16.462 -7.333 -27.718 1.00 52.19 302 PHE A CA 1
ATOM 2386 C C . PHE A 1 302 ? 15.883 -8.739 -27.618 1.00 52.19 302 PHE A C 1
ATOM 2388 O O . PHE A 1 302 ? 15.875 -9.461 -28.639 1.00 52.19 302 PHE A O 1
#